Protein AF-A0A7C3ZHG2-F1 (afdb_monomer_lite)

pLDDT: mean 83.85, std 13.79, range [34.44, 98.62]

Structure (mmCIF, N/CA/C/O backbone):
data_AF-A0A7C3ZHG2-F1
#
_entry.id   AF-A0A7C3ZHG2-F1
#
loop_
_atom_site.group_PDB
_atom_site.id
_atom_site.type_symbol
_atom_site.label_atom_id
_atom_site.label_alt_id
_atom_site.label_comp_id
_atom_site.label_asym_id
_atom_site.label_entity_id
_atom_site.label_seq_id
_atom_site.pdbx_PDB_ins_code
_atom_site.Cartn_x
_atom_site.Cartn_y
_atom_site.Cartn_z
_atom_site.occupancy
_atom_site.B_iso_or_equiv
_atom_site.auth_seq_id
_atom_site.auth_comp_id
_atom_site.auth_asym_id
_atom_site.auth_atom_id
_atom_site.pdbx_PDB_model_num
ATOM 1 N N . MET A 1 1 ? 19.145 6.700 -25.052 1.00 63.84 1 MET A N 1
ATOM 2 C CA . MET A 1 1 ? 20.400 6.509 -25.816 1.00 63.84 1 MET A CA 1
ATOM 3 C C . MET A 1 1 ? 20.351 7.264 -27.153 1.00 63.84 1 MET A C 1
ATOM 5 O O . MET A 1 1 ? 20.231 6.635 -28.200 1.00 63.84 1 MET A O 1
ATOM 9 N N . PRO A 1 2 ? 20.416 8.610 -27.153 1.00 69.06 2 PRO A N 1
ATOM 10 C CA . PRO A 1 2 ? 20.237 9.427 -28.365 1.00 69.06 2 PRO A CA 1
ATOM 11 C C . PRO A 1 2 ? 21.244 9.140 -29.493 1.00 69.06 2 PRO A C 1
ATOM 13 O O . PRO A 1 2 ? 20.902 9.206 -30.669 1.00 69.06 2 PRO A O 1
ATOM 16 N N . TRP A 1 3 ? 22.478 8.764 -29.154 1.00 72.81 3 TRP A N 1
ATOM 17 C CA . TRP A 1 3 ? 23.546 8.508 -30.132 1.00 72.81 3 TRP A CA 1
ATOM 18 C C . TRP A 1 3 ? 23.362 7.210 -30.933 1.00 72.81 3 TRP A C 1
ATOM 20 O O . TRP A 1 3 ? 23.830 7.140 -32.065 1.00 72.81 3 TRP A O 1
ATOM 30 N N . VAL A 1 4 ? 22.668 6.200 -30.396 1.00 71.81 4 VAL A N 1
ATOM 31 C CA . VAL A 1 4 ? 22.342 4.968 -31.144 1.00 71.81 4 VAL A CA 1
ATOM 32 C C . VAL A 1 4 ? 21.328 5.286 -32.241 1.00 71.81 4 VAL A C 1
ATOM 34 O O . VAL A 1 4 ? 21.506 4.884 -33.386 1.00 71.81 4 VAL A O 1
ATOM 37 N N . ILE A 1 5 ? 20.309 6.083 -31.905 1.00 74.31 5 ILE A N 1
ATOM 38 C CA . ILE A 1 5 ? 19.313 6.582 -32.862 1.00 74.31 5 ILE A CA 1
ATOM 39 C C . ILE A 1 5 ? 20.004 7.436 -33.931 1.00 74.31 5 ILE A C 1
ATOM 41 O O . ILE A 1 5 ? 19.766 7.251 -35.120 1.00 74.31 5 ILE A O 1
ATOM 45 N N . PHE A 1 6 ? 20.932 8.307 -33.529 1.00 79.06 6 PHE A N 1
ATOM 46 C CA . PHE A 1 6 ? 21.737 9.095 -34.462 1.00 79.06 6 PHE A CA 1
ATOM 47 C C . PHE A 1 6 ? 22.574 8.225 -35.420 1.00 79.06 6 PHE A C 1
ATOM 49 O O . PHE A 1 6 ? 22.590 8.484 -36.623 1.00 79.06 6 PHE A O 1
ATOM 56 N N . TYR A 1 7 ? 23.241 7.176 -34.922 1.00 74.88 7 TYR A N 1
ATOM 57 C CA . TYR A 1 7 ? 24.009 6.244 -35.760 1.00 74.88 7 TYR A CA 1
ATOM 58 C C . TYR A 1 7 ? 23.116 5.447 -36.718 1.00 74.88 7 TYR A C 1
ATOM 60 O O . TYR A 1 7 ? 23.471 5.297 -37.888 1.00 74.88 7 TYR A O 1
ATOM 68 N N . LEU A 1 8 ? 21.947 4.994 -36.251 1.00 73.88 8 LEU A N 1
ATOM 69 C CA . LEU A 1 8 ? 20.946 4.315 -37.077 1.00 73.88 8 LEU A CA 1
ATOM 70 C C . LEU A 1 8 ? 20.448 5.217 -38.211 1.00 73.88 8 LEU A C 1
ATOM 72 O O . LEU A 1 8 ? 20.461 4.790 -39.360 1.00 73.88 8 LEU A O 1
ATOM 76 N N . ILE A 1 9 ? 20.098 6.475 -37.925 1.00 77.62 9 ILE A N 1
ATOM 77 C CA . ILE A 1 9 ? 19.651 7.439 -38.947 1.00 77.62 9 ILE A CA 1
ATOM 78 C C . ILE A 1 9 ? 20.777 7.728 -39.949 1.00 77.62 9 ILE A C 1
ATOM 80 O O . ILE A 1 9 ? 20.554 7.736 -41.160 1.00 77.62 9 ILE A O 1
ATOM 84 N N . ARG A 1 10 ? 22.012 7.917 -39.466 1.00 79.19 10 ARG A N 1
ATOM 85 C CA . ARG A 1 10 ? 23.160 8.263 -40.317 1.00 79.19 10 ARG A CA 1
ATOM 86 C C . ARG A 1 10 ? 23.618 7.110 -41.215 1.00 79.19 10 ARG A C 1
ATOM 88 O O . ARG A 1 10 ? 24.099 7.369 -42.315 1.00 79.19 10 ARG A O 1
ATOM 95 N N . ARG A 1 11 ? 23.485 5.854 -40.774 1.00 73.69 11 ARG A N 1
ATOM 96 C CA . ARG A 1 11 ? 23.915 4.657 -41.528 1.00 73.69 11 ARG A CA 1
ATOM 97 C C . ARG A 1 11 ? 22.763 3.788 -42.042 1.00 73.69 11 ARG A C 1
ATOM 99 O O . ARG A 1 11 ? 23.008 2.676 -42.502 1.00 73.69 11 ARG A O 1
ATOM 106 N N . GLN A 1 12 ? 21.533 4.305 -42.037 1.00 67.06 12 GLN A N 1
ATOM 107 C CA . GLN A 1 12 ? 20.309 3.552 -42.347 1.00 67.06 12 GLN A CA 1
ATOM 108 C C . GLN A 1 12 ? 20.395 2.715 -43.633 1.00 67.06 12 GLN A C 1
ATOM 110 O O . GLN A 1 12 ? 20.030 1.547 -43.629 1.00 67.06 12 GLN A O 1
ATOM 115 N N . LYS A 1 13 ? 20.945 3.266 -44.724 1.00 65.19 13 LYS A N 1
ATOM 116 C CA . LYS A 1 13 ? 20.991 2.570 -46.022 1.00 65.19 13 LYS A CA 1
ATOM 117 C C . LYS A 1 13 ? 22.002 1.419 -46.055 1.00 65.19 13 LYS A C 1
ATOM 119 O O . LYS A 1 13 ? 21.747 0.428 -46.725 1.00 65.19 13 LYS A O 1
ATOM 124 N N . ALA A 1 14 ? 23.122 1.541 -45.342 1.00 66.06 14 ALA A N 1
ATOM 125 C CA . ALA A 1 14 ? 24.139 0.490 -45.262 1.00 66.06 14 ALA A CA 1
ATOM 126 C C . ALA A 1 14 ? 23.688 -0.632 -44.314 1.00 66.06 14 ALA A C 1
ATOM 128 O O . ALA A 1 14 ? 23.715 -1.805 -44.668 1.00 66.06 14 ALA A O 1
ATOM 129 N N . VAL A 1 15 ? 23.156 -0.252 -43.150 1.00 66.19 15 VAL A N 1
ATOM 130 C CA . VAL A 1 15 ? 22.709 -1.187 -42.109 1.00 66.19 15 VAL A CA 1
ATOM 131 C C . VAL A 1 15 ? 21.508 -2.021 -42.565 1.00 66.19 15 VAL A C 1
ATOM 133 O O . VAL A 1 15 ? 21.487 -3.229 -42.348 1.00 66.19 15 VAL A O 1
ATOM 136 N N . VAL A 1 16 ? 20.524 -1.409 -43.233 1.00 66.19 16 VAL A N 1
ATOM 137 C CA . VAL A 1 16 ? 19.325 -2.121 -43.716 1.00 66.19 16 VAL A CA 1
ATOM 138 C C . VAL A 1 16 ? 19.648 -3.057 -44.885 1.00 66.19 16 VAL A C 1
ATOM 140 O O . VAL A 1 16 ? 19.016 -4.103 -45.014 1.00 66.19 16 VAL A O 1
ATOM 143 N N . ARG A 1 17 ? 20.631 -2.712 -45.728 1.00 64.12 17 ARG A N 1
ATOM 144 C CA . ARG A 1 17 ? 20.980 -3.500 -46.920 1.00 64.12 17 ARG A CA 1
ATOM 145 C C . ARG A 1 17 ? 21.858 -4.711 -46.598 1.00 64.12 17 ARG A C 1
ATOM 147 O O . ARG A 1 17 ? 21.655 -5.755 -47.202 1.00 64.12 17 ARG A O 1
ATOM 154 N N . GLU A 1 18 ? 22.797 -4.581 -45.662 1.00 69.81 18 GLU A N 1
ATOM 155 C CA . GLU A 1 18 ? 23.723 -5.665 -45.290 1.00 69.81 18 GLU A CA 1
ATOM 156 C C . GLU A 1 18 ? 23.177 -6.569 -44.176 1.00 69.81 18 GLU A C 1
ATOM 158 O O . GLU A 1 18 ? 23.490 -7.753 -44.145 1.00 69.81 18 GLU A O 1
ATOM 163 N N . ASN A 1 19 ? 22.324 -6.043 -43.288 1.00 73.69 19 ASN A N 1
ATOM 164 C CA . ASN A 1 19 ? 21.875 -6.739 -42.076 1.00 73.69 19 ASN A CA 1
ATOM 165 C C . ASN A 1 19 ? 20.344 -6.739 -41.922 1.00 73.69 19 ASN A C 1
ATOM 167 O O . ASN A 1 19 ? 19.822 -6.580 -40.816 1.00 73.69 19 ASN A O 1
ATOM 171 N N . SER A 1 20 ? 19.609 -6.923 -43.023 1.00 74.19 20 SER A N 1
ATOM 172 C CA . SER A 1 20 ? 18.137 -6.844 -43.064 1.00 74.19 20 SER A CA 1
ATOM 173 C C . SER A 1 20 ? 17.438 -7.736 -42.025 1.00 74.19 20 SER A C 1
ATOM 175 O O . SER A 1 20 ? 16.499 -7.287 -41.366 1.00 74.19 20 SER A O 1
ATOM 177 N N . GLY A 1 21 ? 17.931 -8.961 -41.804 1.00 80.38 21 GLY A N 1
ATOM 178 C CA . GLY A 1 21 ? 17.399 -9.881 -40.790 1.00 80.38 21 GLY A CA 1
ATOM 179 C C . GLY A 1 21 ? 17.606 -9.391 -39.352 1.00 80.38 21 GLY A C 1
ATOM 180 O O . GLY A 1 21 ? 16.665 -9.357 -38.563 1.00 80.38 21 GLY A O 1
ATOM 181 N N . ILE A 1 22 ? 18.814 -8.930 -39.018 1.00 79.62 22 ILE A N 1
ATOM 182 C CA . ILE A 1 22 ? 19.156 -8.419 -37.677 1.00 79.62 22 ILE A CA 1
ATOM 183 C C . ILE A 1 22 ? 18.421 -7.101 -37.400 1.00 79.62 22 ILE A C 1
ATOM 185 O O . ILE A 1 22 ? 17.940 -6.872 -36.291 1.00 79.62 22 ILE A O 1
ATOM 189 N N . PHE A 1 23 ? 18.282 -6.246 -38.413 1.00 79.75 23 PHE A N 1
ATOM 190 C CA . PHE A 1 23 ? 17.504 -5.015 -38.315 1.00 79.75 23 PHE A CA 1
ATOM 191 C C . PHE A 1 23 ? 16.014 -5.300 -38.076 1.00 79.75 23 PHE A C 1
ATOM 193 O O . PHE A 1 23 ? 15.388 -4.650 -37.240 1.00 79.75 23 PHE A O 1
ATOM 200 N N . SER A 1 24 ? 15.456 -6.314 -38.743 1.00 83.25 24 SER A N 1
ATOM 201 C CA . SER A 1 24 ? 14.082 -6.762 -38.500 1.00 83.25 24 SER A CA 1
ATOM 202 C C . SER A 1 24 ? 13.892 -7.247 -37.056 1.00 83.25 24 SER A C 1
ATOM 204 O O . SER A 1 24 ? 12.962 -6.806 -36.379 1.00 83.25 24 SER A O 1
ATOM 206 N N . ILE A 1 25 ? 14.826 -8.054 -36.537 1.00 84.12 25 ILE A N 1
ATOM 207 C CA . ILE A 1 25 ? 14.836 -8.498 -35.131 1.00 84.12 25 ILE A CA 1
ATOM 208 C C . ILE A 1 25 ? 14.895 -7.296 -34.177 1.00 84.12 25 ILE A C 1
ATOM 210 O O . ILE A 1 25 ? 14.119 -7.231 -33.225 1.00 84.12 25 ILE A O 1
ATOM 214 N N . PHE A 1 26 ? 15.745 -6.304 -34.450 1.00 82.94 26 PHE A N 1
ATOM 215 C CA . PHE A 1 26 ? 15.814 -5.073 -33.658 1.00 82.94 26 PHE A CA 1
ATOM 216 C C . PHE A 1 26 ? 14.476 -4.315 -33.630 1.00 82.94 26 PHE A C 1
ATOM 218 O O . PHE A 1 26 ? 14.035 -3.861 -32.569 1.00 82.94 26 PHE A O 1
ATOM 225 N N . CYS A 1 27 ? 13.789 -4.210 -34.770 1.00 83.75 27 CYS A N 1
ATOM 226 C CA . CYS A 1 27 ? 12.465 -3.595 -34.836 1.00 83.75 27 CYS A CA 1
ATOM 227 C C . CYS A 1 27 ? 11.431 -4.360 -33.996 1.00 83.75 27 CYS A C 1
ATOM 229 O O . CYS A 1 27 ? 10.710 -3.734 -33.214 1.00 83.75 27 CYS A O 1
ATOM 231 N N . TYR A 1 28 ? 11.388 -5.691 -34.103 1.00 87.94 28 TYR A N 1
ATOM 232 C CA . TYR A 1 28 ? 10.443 -6.522 -33.350 1.00 87.94 28 TYR A CA 1
ATOM 233 C C . TYR A 1 28 ? 10.716 -6.535 -31.845 1.00 87.94 28 TYR A C 1
ATOM 235 O O . TYR A 1 28 ? 9.778 -6.472 -31.054 1.00 87.94 28 TYR A O 1
ATOM 243 N N . MET A 1 29 ? 11.983 -6.596 -31.434 1.00 84.00 29 MET A N 1
ATOM 244 C CA . MET A 1 29 ? 12.351 -6.742 -30.022 1.00 84.00 29 MET A CA 1
ATOM 245 C C . MET A 1 29 ? 12.452 -5.416 -29.270 1.00 84.00 29 MET A C 1
ATOM 247 O O . MET A 1 29 ? 12.403 -5.414 -28.040 1.00 84.00 29 MET A O 1
ATOM 251 N N . TRP A 1 30 ? 12.617 -4.293 -29.975 1.00 84.19 30 TRP A N 1
ATOM 252 C CA . TRP A 1 30 ? 12.846 -3.001 -29.332 1.00 84.19 30 TRP A CA 1
ATOM 253 C C . TRP A 1 30 ? 11.884 -1.911 -29.799 1.00 84.19 30 TRP A C 1
ATOM 255 O O . TRP A 1 30 ? 11.181 -1.333 -28.974 1.00 84.19 30 TRP A O 1
ATOM 265 N N . VAL A 1 31 ? 11.785 -1.648 -31.104 1.00 85.31 31 VAL A N 1
ATOM 266 C CA . VAL A 1 31 ? 10.952 -0.538 -31.607 1.00 85.31 31 VAL A CA 1
ATOM 267 C C . VAL A 1 31 ? 9.473 -0.772 -31.304 1.00 85.31 31 VAL A C 1
ATOM 269 O O . VAL A 1 31 ? 8.829 0.095 -30.715 1.00 85.31 31 VAL A O 1
ATOM 272 N N . ILE A 1 32 ? 8.940 -1.944 -31.653 1.00 89.69 32 ILE A N 1
ATOM 273 C CA . ILE A 1 32 ? 7.517 -2.252 -31.458 1.00 89.69 32 ILE A CA 1
ATOM 274 C C . ILE A 1 32 ? 7.131 -2.219 -29.967 1.00 89.69 32 ILE A C 1
ATOM 276 O O . ILE A 1 32 ? 6.197 -1.485 -29.633 1.00 89.69 32 ILE A O 1
ATOM 280 N N . PRO A 1 33 ? 7.842 -2.902 -29.043 1.00 88.44 33 PRO A N 1
ATOM 281 C CA . PRO A 1 33 ? 7.533 -2.823 -27.619 1.00 88.44 33 PRO A CA 1
ATOM 282 C C . PRO A 1 33 ? 7.571 -1.398 -27.068 1.00 88.44 33 PRO A C 1
ATOM 284 O O . PRO A 1 33 ? 6.665 -1.009 -26.338 1.00 88.44 33 PRO A O 1
ATOM 287 N N . PHE A 1 34 ? 8.567 -0.586 -27.437 1.00 87.00 34 PHE A N 1
ATOM 288 C CA . PHE A 1 34 ? 8.654 0.791 -26.944 1.00 87.00 34 PHE A CA 1
ATOM 289 C C . PHE A 1 34 ? 7.556 1.698 -27.505 1.00 87.00 34 PHE A C 1
ATOM 291 O O . PHE A 1 34 ? 7.046 2.534 -26.762 1.00 87.00 34 PHE A O 1
ATOM 298 N N . VAL A 1 35 ? 7.149 1.526 -28.767 1.00 89.25 35 VAL A N 1
ATOM 299 C CA . VAL A 1 35 ? 6.004 2.254 -29.342 1.00 89.25 35 VAL A CA 1
ATOM 300 C C . VAL A 1 35 ? 4.709 1.868 -28.629 1.00 89.25 35 VAL A C 1
ATOM 302 O O . VAL A 1 35 ? 3.939 2.747 -28.245 1.00 89.25 35 VAL A O 1
ATOM 305 N N . LEU A 1 36 ? 4.493 0.573 -28.379 1.00 89.19 36 LEU A N 1
ATOM 306 C CA . LEU A 1 36 ? 3.329 0.092 -27.631 1.00 89.19 36 LEU A CA 1
ATOM 307 C C . LEU A 1 36 ? 3.320 0.614 -26.189 1.00 89.19 36 LEU A C 1
ATOM 309 O O . LEU A 1 36 ? 2.290 1.097 -25.723 1.00 89.19 36 LEU A O 1
ATOM 313 N N . LEU A 1 37 ? 4.459 0.577 -25.490 1.00 88.44 37 LEU A N 1
ATOM 314 C CA . LEU A 1 37 ? 4.586 1.117 -24.132 1.00 88.44 37 LEU A CA 1
ATOM 315 C C . LEU A 1 37 ? 4.364 2.635 -24.103 1.00 88.44 37 LEU A C 1
ATOM 317 O O . LEU A 1 37 ? 3.681 3.130 -23.206 1.00 88.44 37 LEU A O 1
ATOM 321 N N . ALA A 1 38 ? 4.892 3.372 -25.084 1.00 87.62 38 ALA A N 1
ATOM 322 C CA . ALA A 1 38 ? 4.674 4.811 -25.217 1.00 87.62 38 ALA A CA 1
ATOM 323 C C . ALA A 1 38 ? 3.195 5.133 -25.462 1.00 87.62 38 ALA A C 1
ATOM 325 O O . ALA A 1 38 ? 2.649 6.025 -24.816 1.00 87.62 38 ALA A O 1
ATOM 326 N N . PHE A 1 39 ? 2.523 4.365 -26.322 1.00 90.38 39 PHE A N 1
ATOM 327 C CA . PHE A 1 39 ? 1.086 4.493 -26.545 1.00 90.38 39 PHE A CA 1
ATOM 328 C C . PHE A 1 39 ? 0.284 4.176 -25.273 1.00 90.38 39 PHE A C 1
ATOM 330 O O . PHE A 1 39 ? -0.576 4.954 -24.865 1.00 90.38 39 PHE A O 1
ATOM 337 N N . MET A 1 40 ? 0.607 3.082 -24.578 1.00 87.81 40 MET A N 1
ATOM 338 C CA . MET A 1 40 ? -0.044 2.726 -23.314 1.00 87.81 40 MET A CA 1
ATOM 339 C C . MET A 1 40 ? 0.164 3.771 -22.212 1.00 87.81 40 MET A C 1
ATOM 341 O O . MET A 1 40 ? -0.720 3.927 -21.368 1.00 87.81 40 MET A O 1
ATOM 345 N N . SER A 1 41 ? 1.282 4.504 -22.232 1.00 86.81 41 SER A N 1
ATOM 346 C CA . SER A 1 41 ? 1.590 5.575 -21.274 1.00 86.81 41 SER A CA 1
ATOM 347 C C . SER A 1 41 ? 0.532 6.690 -21.252 1.00 86.81 41 SER A C 1
ATOM 349 O O . SER A 1 41 ? 0.324 7.320 -20.217 1.00 86.81 41 SER A O 1
ATOM 351 N N . PHE A 1 42 ? -0.193 6.906 -22.358 1.00 87.31 42 PHE A N 1
ATOM 352 C CA . PHE A 1 42 ? -1.299 7.872 -22.406 1.00 87.31 42 PHE A CA 1
ATOM 353 C C . PHE A 1 42 ? -2.540 7.411 -21.631 1.00 87.31 42 PHE A C 1
ATOM 355 O O . PHE A 1 42 ? -3.287 8.236 -21.112 1.00 87.31 42 PHE A O 1
ATOM 362 N N . PHE A 1 43 ? -2.760 6.100 -21.525 1.00 86.12 43 PHE A N 1
ATOM 363 C CA . PHE A 1 43 ? -3.970 5.533 -20.920 1.00 86.12 43 PHE A CA 1
ATOM 364 C C . PHE A 1 43 ? -3.738 5.023 -19.500 1.00 86.12 43 PHE A C 1
ATOM 366 O O . PHE A 1 43 ? -4.658 4.980 -18.679 1.00 86.12 43 PHE A O 1
ATOM 373 N N . ARG A 1 44 ? -2.517 4.578 -19.200 1.00 78.12 44 ARG A N 1
ATOM 374 C CA . ARG A 1 44 ? -2.149 3.958 -17.928 1.00 78.12 44 ARG A CA 1
ATOM 375 C C . ARG A 1 44 ? -0.782 4.461 -17.498 1.00 78.12 44 ARG A C 1
ATOM 377 O O . ARG A 1 44 ? 0.096 4.700 -18.315 1.00 78.12 44 ARG A O 1
ATOM 384 N N . ARG A 1 45 ? -0.565 4.532 -16.183 1.00 77.88 45 ARG A N 1
ATOM 385 C CA . ARG A 1 45 ? 0.779 4.730 -15.630 1.00 77.88 45 ARG A CA 1
ATOM 386 C C . ARG A 1 45 ? 1.601 3.468 -15.881 1.00 77.88 45 ARG A C 1
ATOM 388 O O . ARG A 1 45 ? 1.573 2.534 -15.082 1.00 77.88 45 ARG A O 1
ATOM 395 N N . VAL A 1 46 ? 2.293 3.434 -17.012 1.00 76.19 46 VAL A N 1
ATOM 396 C CA . VAL A 1 46 ? 3.249 2.380 -17.341 1.00 76.19 46 VAL A CA 1
ATOM 397 C C . VAL A 1 46 ? 4.534 2.675 -16.579 1.00 76.19 46 VAL A C 1
ATOM 399 O O . VAL A 1 46 ? 5.162 3.716 -16.756 1.00 76.19 46 VAL A O 1
ATOM 402 N N . GLY A 1 47 ? 4.906 1.776 -15.671 1.00 72.50 47 GLY A N 1
ATOM 403 C CA . GLY A 1 47 ? 6.143 1.918 -14.914 1.00 72.50 47 GLY A CA 1
ATOM 404 C C . GLY A 1 47 ? 7.369 1.838 -15.824 1.00 72.50 47 GLY A C 1
ATOM 405 O O . GLY A 1 47 ? 7.434 0.999 -16.720 1.00 72.50 47 GLY A O 1
ATOM 406 N N . LEU A 1 48 ? 8.385 2.657 -15.543 1.00 74.00 48 LEU A N 1
ATOM 407 C CA . LEU A 1 48 ? 9.654 2.634 -16.280 1.00 74.00 48 LEU A CA 1
ATOM 408 C C . LEU A 1 48 ? 10.327 1.248 -16.243 1.00 74.00 48 LEU A C 1
ATOM 410 O O . LEU A 1 48 ? 11.038 0.881 -17.173 1.00 74.00 48 LEU A O 1
ATOM 414 N N . HIS A 1 49 ? 10.061 0.444 -15.211 1.00 79.12 49 HIS A N 1
ATOM 415 C CA . HIS A 1 49 ? 10.599 -0.911 -15.094 1.00 79.12 49 HIS A CA 1
ATOM 416 C C . HIS A 1 49 ? 10.183 -1.843 -16.242 1.00 79.12 49 HIS A C 1
ATOM 418 O O . HIS A 1 49 ? 10.960 -2.721 -16.601 1.00 79.12 49 HIS A O 1
ATOM 424 N N . TRP A 1 50 ? 9.031 -1.616 -16.887 1.00 82.38 50 TRP A N 1
ATOM 425 C CA . TRP A 1 50 ? 8.648 -2.373 -18.085 1.00 82.38 50 TRP A CA 1
ATOM 426 C C . TRP A 1 50 ? 9.611 -2.126 -19.246 1.00 82.38 50 TRP A C 1
ATOM 428 O O . TRP A 1 50 ? 9.942 -3.054 -19.971 1.00 82.38 50 TRP A O 1
ATOM 438 N N . SER A 1 51 ? 10.127 -0.901 -19.383 1.00 82.25 51 SER A N 1
ATOM 439 C CA . SER A 1 51 ? 11.125 -0.574 -20.409 1.00 82.25 51 SER A CA 1
ATOM 440 C C . SER A 1 51 ? 12.496 -1.198 -20.122 1.00 82.25 51 SER A C 1
ATOM 442 O O . SER A 1 51 ? 13.210 -1.564 -21.055 1.00 82.25 51 SER A O 1
ATOM 444 N N . LEU A 1 52 ? 12.841 -1.393 -18.840 1.00 82.94 52 LEU A N 1
ATOM 445 C CA . LEU A 1 52 ? 14.106 -2.014 -18.432 1.00 82.94 52 LEU A CA 1
ATOM 446 C C . LEU A 1 52 ? 14.208 -3.475 -18.882 1.00 82.94 52 LEU A C 1
ATOM 448 O O . LEU A 1 52 ? 15.302 -3.918 -19.227 1.00 82.94 52 LEU A O 1
ATOM 452 N N . ALA A 1 53 ? 13.087 -4.199 -18.954 1.00 84.50 53 ALA A N 1
ATOM 453 C CA . ALA A 1 53 ? 13.057 -5.577 -19.450 1.00 84.50 53 ALA A CA 1
ATOM 454 C C . ALA A 1 53 ? 13.542 -5.701 -20.908 1.00 84.50 53 ALA A C 1
ATOM 456 O O . ALA A 1 53 ? 14.049 -6.746 -21.306 1.00 84.50 53 ALA A O 1
ATOM 457 N N . PHE A 1 54 ? 13.442 -4.623 -21.692 1.00 85.25 54 PHE A N 1
ATOM 458 C CA . PHE A 1 54 ? 13.853 -4.594 -23.096 1.00 85.25 54 PHE A CA 1
ATOM 459 C C . PHE A 1 54 ? 15.281 -4.064 -23.311 1.00 85.25 54 PHE A C 1
ATOM 461 O O . PHE A 1 54 ? 15.796 -4.104 -24.432 1.00 85.25 54 PHE A O 1
ATOM 468 N N . CYS A 1 55 ? 15.952 -3.587 -22.256 1.00 81.69 55 CYS A N 1
ATOM 469 C CA . CYS A 1 55 ? 17.327 -3.091 -22.337 1.00 81.69 55 CYS A CA 1
ATOM 470 C C . CYS A 1 55 ? 18.345 -4.149 -22.803 1.00 81.69 55 CYS A C 1
ATOM 472 O O . CYS A 1 55 ? 19.186 -3.800 -23.630 1.00 81.69 55 CYS A O 1
ATOM 474 N N . PRO A 1 56 ? 18.313 -5.421 -22.355 1.00 83.44 56 PRO A N 1
ATOM 475 C CA . PRO A 1 56 ? 19.287 -6.416 -22.810 1.00 83.44 56 PRO A CA 1
ATOM 476 C C . PRO A 1 56 ? 19.253 -6.635 -24.330 1.00 83.44 56 PRO A C 1
ATOM 478 O O . PRO A 1 56 ? 20.298 -6.636 -24.980 1.00 83.44 56 PRO A O 1
ATOM 481 N N . PHE A 1 57 ? 18.056 -6.731 -24.917 1.00 83.19 57 PHE A N 1
ATOM 482 C CA . PHE A 1 57 ? 17.879 -6.952 -26.358 1.00 83.19 57 PHE A CA 1
ATOM 483 C C . PHE A 1 57 ? 18.410 -5.792 -27.198 1.00 83.19 57 PHE A C 1
ATOM 485 O O . PHE A 1 57 ? 18.975 -6.006 -28.270 1.00 83.19 57 PHE A O 1
ATOM 492 N N . PHE A 1 58 ? 18.296 -4.568 -26.681 1.00 83.06 58 PHE A N 1
ATOM 493 C CA . PHE A 1 58 ? 18.883 -3.391 -27.307 1.00 83.06 58 PHE A CA 1
ATOM 494 C C . PHE A 1 58 ? 20.398 -3.524 -27.475 1.00 83.06 58 PHE A C 1
ATOM 496 O O . PHE A 1 58 ? 20.920 -3.280 -28.563 1.00 83.06 58 PHE A O 1
ATOM 503 N N . PHE A 1 59 ? 21.106 -3.936 -26.419 1.00 81.06 59 PHE A N 1
ATOM 504 C CA . PHE A 1 59 ? 22.562 -4.075 -26.461 1.00 81.06 59 PHE A CA 1
ATOM 505 C C . PHE A 1 59 ? 23.005 -5.217 -27.376 1.00 81.06 59 PHE A C 1
ATOM 507 O O . PHE A 1 59 ? 23.924 -5.014 -28.166 1.00 81.06 59 PHE A O 1
ATOM 514 N N . VAL A 1 60 ? 22.317 -6.364 -27.341 1.00 83.31 60 VAL A N 1
ATOM 515 C CA . VAL A 1 60 ? 22.591 -7.495 -28.248 1.00 83.31 60 VAL A CA 1
ATOM 516 C C . VAL A 1 60 ? 22.464 -7.063 -29.711 1.00 83.31 60 VAL A C 1
ATOM 518 O O . VAL A 1 60 ? 23.368 -7.300 -30.512 1.00 83.31 60 VAL A O 1
ATOM 521 N N . CYS A 1 61 ? 21.394 -6.345 -30.055 1.00 80.19 61 CYS A N 1
ATOM 522 C CA . CYS A 1 61 ? 21.210 -5.835 -31.411 1.00 80.19 61 CYS A CA 1
ATOM 523 C C . CYS A 1 61 ? 22.254 -4.772 -31.785 1.00 80.19 61 CYS A C 1
ATOM 525 O O . CYS A 1 61 ? 22.711 -4.735 -32.923 1.00 80.19 61 CYS A O 1
ATOM 527 N N . CYS A 1 62 ? 22.672 -3.919 -30.844 1.00 78.88 62 CYS A N 1
ATOM 528 C CA . CYS A 1 62 ? 23.710 -2.917 -31.100 1.00 78.88 62 CYS A CA 1
ATOM 529 C C . CYS A 1 62 ? 25.078 -3.546 -31.402 1.00 78.88 62 CYS A C 1
ATOM 531 O O . CYS A 1 62 ? 25.794 -3.019 -32.251 1.00 78.88 62 CYS A O 1
ATOM 533 N N . ILE A 1 63 ? 25.431 -4.658 -30.747 1.00 84.00 63 ILE A N 1
ATOM 534 C CA . ILE A 1 63 ? 26.660 -5.416 -31.047 1.00 84.00 63 ILE A CA 1
ATOM 535 C C . ILE A 1 63 ? 26.608 -5.944 -32.481 1.00 84.00 63 ILE A C 1
ATOM 537 O O . ILE A 1 63 ? 27.561 -5.769 -33.236 1.00 84.00 63 ILE A O 1
ATOM 541 N N . ALA A 1 64 ? 25.482 -6.551 -32.858 1.00 82.06 64 ALA A N 1
ATOM 542 C CA . ALA A 1 64 ? 25.307 -7.166 -34.169 1.00 82.06 64 ALA A CA 1
ATOM 543 C C . ALA A 1 64 ? 25.261 -6.135 -35.315 1.00 82.06 64 ALA A C 1
ATOM 545 O O . ALA A 1 64 ? 25.796 -6.384 -36.390 1.00 82.06 64 ALA A O 1
ATOM 546 N N . LEU A 1 65 ? 24.656 -4.963 -35.088 1.00 78.81 65 LEU A N 1
ATOM 547 C CA . LEU A 1 65 ? 24.523 -3.910 -36.103 1.00 78.81 65 LEU A CA 1
ATOM 548 C C . LEU A 1 65 ? 25.766 -3.012 -36.219 1.00 78.81 65 LEU A C 1
ATOM 550 O O . LEU A 1 65 ? 26.013 -2.451 -37.286 1.00 78.81 65 LEU A O 1
ATOM 554 N N . PHE A 1 66 ? 26.538 -2.846 -35.138 1.00 80.94 66 PHE A N 1
ATOM 555 C CA . PHE A 1 66 ? 27.661 -1.901 -35.074 1.00 80.94 66 PHE A CA 1
ATOM 556 C C . PHE A 1 66 ? 28.910 -2.484 -34.387 1.00 80.94 66 PHE A C 1
ATOM 558 O O . PHE A 1 66 ? 29.419 -1.873 -33.443 1.00 80.94 66 PHE A O 1
ATOM 565 N N . PRO A 1 67 ? 29.467 -3.617 -34.852 1.00 78.62 67 PRO A N 1
ATOM 566 C CA . PRO A 1 67 ? 30.566 -4.293 -34.157 1.00 78.62 67 PRO A CA 1
ATOM 567 C C . PRO A 1 67 ? 31.818 -3.411 -34.015 1.00 78.62 67 PRO A C 1
ATOM 569 O O . PRO A 1 67 ? 32.411 -3.345 -32.941 1.00 78.62 67 PRO A O 1
ATOM 572 N N . ALA A 1 68 ? 32.178 -2.655 -35.058 1.00 81.12 68 ALA A N 1
ATOM 573 C CA . ALA A 1 68 ? 33.361 -1.787 -35.056 1.00 81.12 68 ALA A CA 1
ATOM 574 C C . ALA A 1 68 ? 33.220 -0.537 -34.164 1.00 81.12 68 ALA A C 1
ATOM 576 O O . ALA A 1 68 ? 34.210 -0.010 -33.660 1.00 81.12 68 ALA A O 1
ATOM 577 N N . ASP A 1 69 ? 31.993 -0.053 -33.957 1.00 81.06 69 ASP A N 1
ATOM 578 C CA . ASP A 1 69 ? 31.720 1.173 -33.200 1.00 81.06 69 ASP A CA 1
ATOM 579 C C . ASP A 1 69 ? 31.185 0.881 -31.782 1.00 81.06 69 ASP A C 1
ATOM 581 O O . ASP A 1 69 ? 31.008 1.807 -30.983 1.00 81.06 69 ASP A O 1
ATOM 585 N N . PHE A 1 70 ? 30.950 -0.390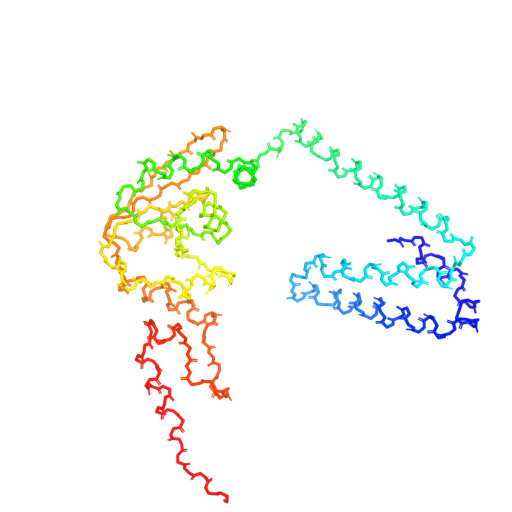 -31.432 1.00 80.44 70 PHE A N 1
ATOM 586 C CA . PHE A 1 70 ? 30.275 -0.803 -30.197 1.00 80.44 70 PHE A CA 1
ATOM 587 C C . PHE A 1 70 ? 30.949 -0.271 -28.923 1.00 80.44 70 PHE A C 1
ATOM 589 O O . PHE A 1 70 ? 30.282 0.277 -28.044 1.00 80.44 70 PHE A O 1
ATOM 596 N N . VAL A 1 71 ? 32.283 -0.333 -28.846 1.00 83.25 71 VAL A N 1
ATOM 597 C CA . VAL A 1 71 ? 33.049 0.207 -27.705 1.00 83.25 71 VAL A CA 1
ATOM 598 C C . VAL A 1 71 ? 32.823 1.716 -27.552 1.00 83.25 71 VAL A C 1
ATOM 600 O O . VAL A 1 71 ? 32.667 2.229 -26.441 1.00 83.25 71 VAL A O 1
ATOM 603 N N . ARG A 1 72 ? 32.734 2.444 -28.672 1.00 84.31 72 ARG A N 1
ATOM 604 C CA . ARG A 1 72 ? 32.460 3.886 -28.679 1.00 84.31 72 ARG A CA 1
ATOM 605 C C . ARG A 1 72 ? 31.031 4.177 -28.201 1.00 84.31 72 ARG A C 1
ATOM 607 O O . ARG A 1 72 ? 30.834 5.098 -27.408 1.00 84.31 72 ARG A O 1
ATOM 614 N N . LEU A 1 73 ? 30.059 3.369 -28.631 1.00 82.06 73 LEU A N 1
ATOM 615 C CA . LEU A 1 73 ? 28.655 3.420 -28.201 1.00 82.06 73 LEU A CA 1
ATOM 616 C C . LEU A 1 73 ? 28.494 3.160 -26.693 1.00 82.06 73 LEU A C 1
ATOM 618 O O . LEU A 1 73 ? 27.764 3.904 -26.027 1.00 82.06 73 LEU A O 1
ATOM 622 N N . ILE A 1 74 ? 29.202 2.173 -26.132 1.00 83.38 74 ILE A N 1
ATOM 623 C CA . ILE A 1 74 ? 29.243 1.943 -24.678 1.00 83.38 74 ILE A CA 1
ATOM 624 C C . ILE A 1 74 ? 29.829 3.159 -23.971 1.00 83.38 74 ILE A C 1
ATOM 626 O O . ILE A 1 74 ? 29.229 3.645 -23.015 1.00 83.38 74 ILE A O 1
ATOM 630 N N . ARG A 1 75 ? 30.962 3.691 -24.444 1.00 86.44 75 ARG A N 1
ATOM 631 C CA . ARG A 1 75 ? 31.621 4.834 -23.797 1.00 86.44 75 ARG A CA 1
ATOM 632 C C . ARG A 1 75 ? 30.706 6.055 -23.722 1.00 86.44 75 ARG A C 1
ATOM 634 O O . ARG A 1 75 ? 30.610 6.675 -22.668 1.00 86.44 75 ARG A O 1
ATOM 641 N N . TYR A 1 76 ? 29.993 6.377 -24.802 1.00 86.19 76 TYR A N 1
ATOM 642 C CA . TYR A 1 76 ? 29.005 7.462 -24.781 1.00 86.19 76 TYR A CA 1
ATOM 643 C C . TYR A 1 76 ? 27.858 7.186 -23.807 1.00 86.19 76 TYR A C 1
ATOM 645 O O . TYR A 1 76 ? 27.439 8.088 -23.083 1.00 86.19 76 TYR A O 1
ATOM 653 N N . SER A 1 77 ? 27.409 5.932 -23.726 1.00 85.00 77 SER A N 1
ATOM 654 C CA . SER A 1 77 ? 26.384 5.510 -22.766 1.00 85.00 77 SER A CA 1
ATOM 655 C C . SER A 1 77 ? 26.844 5.637 -21.320 1.00 85.00 77 SER A C 1
ATOM 657 O O . SER A 1 77 ? 26.083 6.124 -20.484 1.00 85.00 77 SER A O 1
ATOM 659 N N . ALA A 1 78 ? 28.088 5.265 -21.030 1.00 87.56 78 ALA A N 1
ATOM 660 C CA . ALA A 1 78 ? 28.682 5.392 -19.709 1.00 87.56 78 ALA A CA 1
ATOM 661 C C . ALA A 1 78 ? 28.823 6.864 -19.303 1.00 87.56 78 ALA A C 1
ATOM 663 O O . ALA A 1 78 ? 28.356 7.240 -18.233 1.00 87.56 78 ALA A O 1
ATOM 664 N N . VAL A 1 79 ? 29.372 7.714 -20.179 1.00 89.69 79 VAL A N 1
ATOM 665 C CA . VAL A 1 79 ? 29.515 9.158 -19.914 1.00 89.69 79 VAL A CA 1
ATOM 666 C C . VAL A 1 79 ? 28.156 9.802 -19.654 1.00 89.69 79 VAL A C 1
ATOM 668 O O . VAL A 1 79 ? 27.987 10.500 -18.659 1.00 89.69 79 VAL A O 1
ATOM 671 N N . PHE A 1 80 ? 27.162 9.529 -20.499 1.00 86.25 80 PHE A N 1
ATOM 672 C CA . PHE A 1 80 ? 25.813 10.055 -20.303 1.00 86.25 80 PHE A CA 1
ATOM 673 C C . PHE A 1 80 ? 25.181 9.567 -18.994 1.00 86.25 80 PHE A C 1
ATOM 675 O O . PHE A 1 80 ? 24.553 10.350 -18.286 1.00 86.25 80 PHE A O 1
ATOM 682 N N . SER A 1 81 ? 25.377 8.293 -18.644 1.00 86.88 81 SER A N 1
ATOM 683 C CA . SER A 1 81 ? 24.873 7.735 -17.384 1.00 86.88 81 SER A CA 1
ATOM 684 C C . SER A 1 81 ? 25.541 8.390 -16.175 1.00 86.88 81 SER A C 1
ATOM 686 O O . SER A 1 81 ? 24.846 8.749 -15.232 1.00 86.88 81 SER A O 1
ATOM 688 N N . ILE A 1 82 ? 26.857 8.621 -16.219 1.00 92.44 82 ILE A N 1
ATOM 689 C CA . ILE A 1 82 ? 27.591 9.348 -15.173 1.00 92.44 82 ILE A CA 1
ATOM 690 C C . ILE A 1 82 ? 27.043 10.769 -15.027 1.00 92.44 82 ILE A C 1
ATOM 692 O O . ILE A 1 82 ? 26.757 11.197 -13.913 1.00 92.44 82 ILE A O 1
ATOM 696 N N . VAL A 1 83 ? 26.830 11.484 -16.135 1.00 91.56 83 VAL A N 1
ATOM 697 C CA . VAL A 1 83 ? 26.244 12.834 -16.111 1.00 91.56 83 VAL A CA 1
ATOM 698 C C . VAL A 1 83 ? 24.848 12.817 -15.488 1.00 91.56 83 VAL A C 1
ATOM 700 O O . VAL A 1 83 ? 24.560 13.653 -14.636 1.00 91.56 83 VAL A O 1
ATOM 703 N N . LEU A 1 84 ? 23.997 11.852 -15.849 1.00 87.25 84 LEU A N 1
ATOM 704 C CA . LEU A 1 84 ? 22.672 11.708 -15.243 1.00 87.25 84 LEU A CA 1
ATOM 705 C C . LEU A 1 84 ? 22.744 11.390 -13.749 1.00 87.25 84 LEU A C 1
ATOM 707 O O . LEU A 1 84 ? 21.958 11.943 -12.987 1.00 87.25 84 LEU A O 1
ATOM 711 N N . VAL A 1 85 ? 23.676 10.539 -13.317 1.00 90.00 85 VAL A N 1
ATOM 712 C CA . VAL A 1 85 ? 23.883 10.222 -11.897 1.00 90.00 85 VAL A CA 1
ATOM 713 C C . VAL A 1 85 ? 24.367 11.450 -11.132 1.00 90.00 85 VAL A C 1
ATOM 715 O O . VAL A 1 85 ? 23.847 11.727 -10.057 1.00 90.00 85 VAL A O 1
ATOM 718 N N . ILE A 1 86 ? 25.299 12.227 -11.686 1.00 91.62 86 ILE A N 1
ATOM 719 C CA . ILE A 1 86 ? 25.760 13.484 -11.080 1.00 91.62 86 ILE A CA 1
ATOM 720 C C . ILE A 1 86 ? 24.608 14.491 -11.010 1.00 91.62 86 ILE A C 1
ATOM 722 O O . ILE A 1 86 ? 24.400 15.123 -9.976 1.00 91.62 86 ILE A O 1
ATOM 726 N N . PHE A 1 87 ? 23.814 14.627 -12.071 1.00 88.06 87 PHE A N 1
ATOM 727 C CA . PHE A 1 87 ? 22.670 15.536 -12.100 1.00 88.06 87 PHE A CA 1
ATOM 728 C C . PHE A 1 87 ? 21.589 15.124 -11.087 1.00 88.06 87 PHE A C 1
ATOM 730 O O . PHE A 1 87 ? 21.163 15.927 -10.259 1.00 88.06 87 PHE A O 1
ATOM 737 N N . ALA A 1 88 ? 21.199 13.849 -11.079 1.00 83.94 88 ALA A N 1
ATOM 738 C CA . ALA A 1 88 ? 20.216 13.315 -10.142 1.00 83.94 88 ALA A CA 1
ATOM 739 C C . ALA A 1 88 ? 20.724 13.328 -8.689 1.00 83.94 88 ALA A C 1
ATOM 741 O O . ALA A 1 88 ? 19.960 13.630 -7.777 1.00 83.94 88 ALA A O 1
ATOM 742 N N . GLY A 1 89 ? 22.007 13.033 -8.470 1.00 81.88 89 GLY A N 1
ATOM 743 C CA . GLY A 1 89 ? 22.653 13.027 -7.156 1.00 81.88 89 GLY A CA 1
ATOM 744 C C . GLY A 1 89 ? 22.957 14.422 -6.608 1.00 81.88 89 GLY A C 1
ATOM 745 O O . GLY A 1 89 ? 22.994 14.607 -5.394 1.00 81.88 89 GLY A O 1
ATOM 746 N N . SER A 1 90 ? 23.113 15.426 -7.474 1.00 82.00 90 SER A N 1
ATOM 747 C CA . SER A 1 90 ? 23.283 16.826 -7.060 1.00 82.00 90 SER A CA 1
ATOM 748 C C . SER A 1 90 ? 21.958 17.534 -6.777 1.00 82.00 90 SER A C 1
ATOM 750 O O . SER A 1 90 ? 21.934 18.459 -5.963 1.00 82.00 90 SER A O 1
ATOM 752 N N . ALA A 1 91 ? 20.840 17.083 -7.355 1.00 76.06 91 ALA A N 1
ATOM 753 C CA . ALA A 1 91 ? 19.516 17.640 -7.071 1.00 76.06 91 ALA A CA 1
ATOM 754 C C . ALA A 1 91 ? 19.182 17.696 -5.556 1.00 76.06 91 ALA A C 1
ATOM 756 O O . ALA A 1 91 ? 18.730 18.748 -5.099 1.00 76.06 91 ALA A O 1
ATOM 757 N N . PRO A 1 92 ? 19.474 16.662 -4.735 1.00 67.12 92 PRO A N 1
ATOM 758 C CA . PRO A 1 92 ? 19.385 16.740 -3.275 1.00 67.12 92 PRO A CA 1
ATOM 759 C C . PRO A 1 92 ? 20.227 17.833 -2.624 1.00 67.12 92 PRO A C 1
ATOM 761 O O . PRO A 1 92 ? 19.757 18.517 -1.716 1.00 67.12 92 PRO A O 1
ATOM 764 N N . PHE A 1 93 ? 21.463 18.020 -3.086 1.00 70.06 93 PHE A N 1
ATOM 765 C CA . PHE A 1 93 ? 22.375 19.024 -2.543 1.00 70.06 93 PHE A CA 1
ATOM 766 C C . PHE A 1 93 ? 21.842 20.445 -2.785 1.00 70.06 93 PHE A C 1
ATOM 768 O O . PHE A 1 93 ? 21.772 21.255 -1.857 1.00 70.06 93 PHE A O 1
ATOM 775 N N . PHE A 1 94 ? 21.378 20.729 -4.006 1.00 67.56 94 PHE A N 1
ATOM 776 C CA . PHE A 1 94 ? 20.807 22.031 -4.360 1.00 67.56 94 PHE A CA 1
ATOM 777 C C . PHE A 1 94 ? 19.469 22.298 -3.676 1.00 67.56 94 PHE A C 1
ATOM 779 O O . PHE A 1 94 ? 19.226 23.400 -3.186 1.00 67.56 94 PHE A O 1
ATOM 786 N N . ALA A 1 95 ? 18.608 21.293 -3.574 1.00 64.44 95 ALA A N 1
ATOM 787 C CA . ALA A 1 95 ? 17.300 21.487 -2.974 1.00 64.44 95 ALA A CA 1
ATOM 788 C C . ALA A 1 95 ? 17.342 21.497 -1.424 1.00 64.44 95 ALA A C 1
ATOM 790 O O . ALA A 1 95 ? 16.487 22.134 -0.804 1.00 64.44 95 ALA A O 1
ATOM 791 N N . ARG A 1 96 ? 18.397 20.944 -0.795 1.00 60.41 96 ARG A N 1
ATOM 792 C CA . ARG A 1 96 ? 18.759 21.218 0.613 1.00 60.41 96 ARG A CA 1
ATOM 793 C C . ARG A 1 96 ? 19.161 22.680 0.824 1.00 60.41 96 ARG A C 1
ATOM 795 O O . ARG A 1 96 ? 18.726 23.294 1.792 1.00 60.41 96 ARG A O 1
ATOM 802 N N . ARG A 1 97 ? 19.961 23.255 -0.084 1.00 60.31 97 ARG A N 1
ATOM 803 C CA . ARG A 1 97 ? 20.377 24.673 -0.037 1.00 60.31 97 ARG A CA 1
ATOM 804 C C . ARG A 1 97 ? 19.187 25.630 -0.174 1.00 60.31 97 ARG A C 1
ATOM 806 O O . ARG A 1 97 ? 19.197 26.682 0.455 1.00 60.31 97 ARG A O 1
ATOM 813 N N . ALA A 1 98 ? 18.181 25.250 -0.960 1.00 61.66 98 ALA A N 1
ATOM 814 C CA . ALA A 1 98 ? 16.972 26.036 -1.202 1.00 61.66 98 ALA A CA 1
ATOM 815 C C . ALA A 1 98 ? 15.903 25.929 -0.092 1.00 61.66 98 ALA A C 1
ATOM 817 O O . ALA A 1 98 ? 14.848 26.540 -0.218 1.00 61.66 98 ALA A O 1
ATOM 818 N N . GLY A 1 99 ? 16.125 25.138 0.969 1.00 57.19 99 GLY A N 1
ATOM 819 C CA . GLY A 1 99 ? 15.151 24.958 2.057 1.00 57.19 99 GLY A CA 1
ATOM 820 C C . GLY A 1 99 ? 13.866 24.215 1.658 1.00 57.19 99 GLY A C 1
ATOM 821 O O . GLY A 1 99 ? 12.919 24.169 2.433 1.00 57.19 99 GLY A O 1
ATOM 822 N N . GLN A 1 100 ? 13.821 23.620 0.461 1.00 57.66 100 GLN A N 1
ATOM 823 C CA . GLN A 1 100 ? 12.630 22.959 -0.097 1.00 57.66 100 GLN A CA 1
ATOM 824 C C . GLN A 1 100 ? 12.567 21.455 0.214 1.00 57.66 100 GLN A C 1
ATOM 826 O O . GLN A 1 100 ? 11.607 20.770 -0.143 1.00 57.66 100 GLN A O 1
ATOM 831 N N . TRP A 1 101 ? 13.590 20.911 0.876 1.00 51.38 101 TRP A N 1
ATOM 832 C CA . TRP A 1 101 ? 13.597 19.524 1.328 1.00 51.38 101 TRP A CA 1
ATOM 833 C C . TRP A 1 101 ? 12.868 19.406 2.650 1.00 51.38 101 TRP A C 1
ATOM 835 O O . TRP A 1 101 ? 13.496 19.502 3.693 1.00 51.38 101 TRP A O 1
ATOM 845 N N . CYS A 1 102 ? 11.559 19.189 2.585 1.00 51.94 102 CYS A N 1
ATOM 846 C CA . CYS A 1 102 ? 10.838 18.265 3.457 1.00 51.94 102 CYS A CA 1
ATOM 847 C C . CYS A 1 102 ? 9.385 18.216 2.985 1.00 51.94 102 CYS A C 1
ATOM 849 O O . CYS A 1 102 ? 8.588 19.078 3.334 1.00 51.94 102 CYS A O 1
ATOM 851 N N . VAL A 1 103 ? 9.017 17.186 2.219 1.00 55.19 103 VAL A N 1
ATOM 852 C CA . VAL A 1 103 ? 7.645 16.672 2.317 1.00 55.19 103 VAL A CA 1
ATOM 853 C C . VAL A 1 103 ? 7.717 15.641 3.444 1.00 55.19 103 VAL A C 1
ATOM 855 O O . VAL A 1 103 ? 8.277 14.564 3.203 1.00 55.19 103 VAL A O 1
ATOM 858 N N . PRO A 1 104 ? 7.257 15.956 4.671 1.00 61.12 104 PRO A N 1
ATOM 859 C CA . PRO A 1 104 ? 7.515 15.130 5.856 1.00 61.12 104 PRO A CA 1
ATOM 860 C C . PRO A 1 104 ? 7.089 13.670 5.665 1.00 61.12 104 PRO A C 1
ATOM 862 O O . PRO A 1 104 ? 7.769 12.751 6.116 1.00 61.12 104 PRO A O 1
ATOM 865 N N . GLU A 1 105 ? 6.018 13.444 4.902 1.00 61.06 105 GLU A N 1
ATOM 866 C CA . GLU A 1 105 ? 5.470 12.116 4.613 1.00 61.06 105 GLU A CA 1
ATOM 867 C C . GLU A 1 105 ? 6.436 11.213 3.819 1.00 61.06 105 GLU A C 1
ATOM 869 O O . GLU A 1 105 ? 6.590 10.033 4.134 1.00 61.06 105 GLU A O 1
ATOM 874 N N . LYS A 1 106 ? 7.138 11.748 2.805 1.00 68.00 106 LYS A N 1
ATOM 875 C CA . LYS A 1 106 ? 8.060 10.950 1.970 1.00 68.00 106 LYS A CA 1
ATOM 876 C C . LYS A 1 106 ? 9.315 10.540 2.738 1.00 68.00 106 LYS A C 1
ATOM 878 O O . LYS A 1 106 ? 9.797 9.424 2.560 1.00 68.00 106 LYS A O 1
ATOM 883 N N . TYR A 1 107 ? 9.820 11.426 3.597 1.00 72.00 107 TYR A N 1
ATOM 884 C CA . TYR A 1 107 ? 10.933 11.114 4.496 1.00 72.00 107 TYR A CA 1
ATOM 885 C C . TYR A 1 107 ? 10.529 10.049 5.522 1.00 72.00 107 TYR A C 1
ATOM 887 O O . TYR A 1 107 ? 11.258 9.082 5.732 1.00 72.00 107 TYR A O 1
ATOM 895 N N . SER A 1 108 ? 9.324 10.173 6.081 1.00 75.44 108 SER A N 1
ATOM 896 C CA . SER A 1 108 ? 8.792 9.237 7.076 1.00 75.44 108 SER A CA 1
ATOM 897 C C . SER A 1 108 ? 8.643 7.816 6.520 1.00 75.44 108 SER A C 1
ATOM 899 O O . SER A 1 108 ? 9.095 6.854 7.140 1.00 75.44 108 SER A O 1
ATOM 901 N N . LYS A 1 109 ? 8.122 7.682 5.293 1.00 82.50 109 LYS A N 1
ATOM 902 C CA . LYS A 1 109 ? 8.044 6.387 4.597 1.00 82.50 109 LYS A CA 1
ATOM 903 C C . LYS A 1 109 ? 9.417 5.813 4.256 1.00 82.50 109 LYS A C 1
ATOM 905 O O . LYS A 1 109 ? 9.599 4.607 4.358 1.00 82.50 109 LYS A O 1
ATOM 910 N N . LEU A 1 110 ? 10.393 6.641 3.875 1.00 84.81 110 LEU A N 1
ATOM 911 C CA . LEU A 1 110 ? 11.759 6.167 3.631 1.00 84.81 110 LEU A CA 1
ATOM 912 C C . LEU A 1 110 ? 12.400 5.624 4.914 1.00 84.81 110 LEU A C 1
ATOM 914 O O . LEU A 1 110 ? 13.025 4.566 4.884 1.00 84.81 110 LEU A O 1
ATOM 918 N N . ALA A 1 111 ? 12.209 6.311 6.041 1.00 84.50 111 ALA A N 1
ATOM 919 C CA . ALA A 1 111 ? 12.725 5.866 7.329 1.00 84.50 111 ALA A CA 1
ATOM 920 C C . ALA A 1 111 ? 12.178 4.489 7.734 1.00 84.50 111 ALA A C 1
ATOM 922 O O . ALA A 1 111 ? 12.931 3.690 8.278 1.00 84.50 111 ALA A O 1
ATOM 923 N N . MET A 1 112 ? 10.928 4.164 7.385 1.00 88.12 112 MET A N 1
ATOM 924 C CA . MET A 1 112 ? 10.362 2.821 7.575 1.00 88.12 112 MET A CA 1
ATOM 925 C C . MET A 1 112 ? 11.169 1.719 6.879 1.00 88.12 112 MET A C 1
ATOM 927 O O . MET A 1 112 ? 11.288 0.627 7.419 1.00 88.12 112 MET A O 1
ATOM 931 N N . PHE A 1 113 ? 11.743 1.992 5.706 1.00 87.44 113 PHE A N 1
ATOM 932 C CA . PHE A 1 113 ? 12.571 1.015 4.993 1.00 87.44 113 PHE A CA 1
ATOM 933 C C . PHE A 1 113 ? 14.011 0.955 5.506 1.00 87.44 113 PHE A C 1
ATOM 935 O O . PHE A 1 113 ? 14.634 -0.099 5.438 1.00 87.44 113 PHE A O 1
ATOM 942 N N . VAL A 1 114 ? 14.559 2.081 5.971 1.00 87.88 114 VAL A N 1
ATOM 943 C CA . VAL A 1 114 ? 15.971 2.176 6.382 1.00 87.88 114 VAL A CA 1
ATOM 944 C C . VAL A 1 114 ? 16.168 1.795 7.852 1.00 87.88 114 VAL A C 1
ATOM 946 O O . VAL A 1 114 ? 17.207 1.240 8.197 1.00 87.88 114 VAL A O 1
ATOM 949 N N . LYS A 1 115 ? 15.197 2.115 8.713 1.00 87.38 115 LYS A N 1
ATOM 950 C CA . LYS A 1 115 ? 15.230 1.903 10.168 1.00 87.38 115 LYS A CA 1
ATOM 951 C C . LYS A 1 115 ? 13.853 1.465 10.709 1.00 87.38 115 LYS A C 1
ATOM 953 O O . LYS A 1 115 ? 13.219 2.207 11.466 1.00 87.38 115 LYS A O 1
ATOM 958 N N . PRO A 1 116 ? 13.338 0.293 10.304 1.00 88.94 116 PRO A N 1
ATOM 959 C CA . PRO A 1 116 ? 12.020 -0.188 10.722 1.00 88.94 116 PRO A CA 1
ATOM 960 C C . PRO A 1 116 ? 11.897 -0.436 12.238 1.00 88.94 116 PRO A C 1
ATOM 962 O O . PRO A 1 116 ? 10.796 -0.370 12.789 1.00 88.94 116 PRO A O 1
ATOM 965 N N . GLU A 1 117 ? 13.008 -0.694 12.931 1.00 87.62 117 GLU A N 1
ATOM 966 C CA . GLU A 1 117 ? 13.054 -1.041 14.360 1.00 87.62 117 GLU A CA 1
ATOM 967 C C . GLU A 1 117 ? 12.454 0.063 15.239 1.00 87.62 117 GLU A C 1
ATOM 969 O O . GLU A 1 117 ? 11.763 -0.215 16.221 1.00 87.62 117 GLU A O 1
ATOM 974 N N . ILE A 1 118 ? 12.643 1.313 14.810 1.00 86.06 118 ILE A N 1
ATOM 975 C CA . ILE A 1 118 ? 12.105 2.534 15.417 1.00 86.06 118 ILE A CA 1
ATOM 976 C C . ILE A 1 118 ? 10.588 2.428 15.634 1.00 86.06 118 ILE A C 1
ATOM 978 O O . ILE A 1 118 ? 10.058 2.818 16.676 1.00 86.06 118 ILE A O 1
ATOM 982 N N . PHE A 1 119 ? 9.879 1.874 14.651 1.00 90.25 119 PHE A N 1
ATOM 983 C CA . PHE A 1 119 ? 8.427 1.740 14.686 1.00 90.25 119 PHE A CA 1
ATOM 984 C C . PHE A 1 119 ? 8.001 0.511 15.488 1.00 90.25 119 PHE A C 1
ATOM 986 O O . PHE A 1 119 ? 6.981 0.548 16.180 1.00 90.25 119 PHE A O 1
ATOM 993 N N . CYS A 1 120 ? 8.789 -0.565 15.446 1.00 90.88 120 CYS A N 1
ATOM 994 C CA . CYS A 1 120 ? 8.454 -1.822 16.108 1.00 90.88 120 CYS A CA 1
ATOM 995 C C . CYS A 1 120 ? 8.357 -1.692 17.623 1.00 90.88 120 CYS A C 1
ATOM 997 O O . CYS A 1 120 ? 7.441 -2.258 18.219 1.00 90.88 120 CYS A O 1
ATOM 999 N N . ASP A 1 121 ? 9.236 -0.917 18.253 1.00 87.50 121 ASP A N 1
ATOM 1000 C CA . ASP A 1 121 ? 9.176 -0.720 19.702 1.00 87.50 121 ASP A CA 1
ATOM 1001 C C . ASP A 1 121 ? 7.949 0.083 20.131 1.00 87.50 121 ASP A C 1
ATOM 1003 O O . ASP A 1 121 ? 7.392 -0.156 21.205 1.00 87.50 121 ASP A O 1
ATOM 1007 N N . ILE A 1 122 ? 7.511 1.026 19.297 1.00 87.06 122 ILE A N 1
ATOM 1008 C CA . ILE A 1 122 ? 6.315 1.831 19.553 1.00 87.06 122 ILE A CA 1
ATOM 1009 C C . ILE A 1 122 ? 5.060 0.987 19.334 1.00 87.06 122 ILE A C 1
ATOM 1011 O O . ILE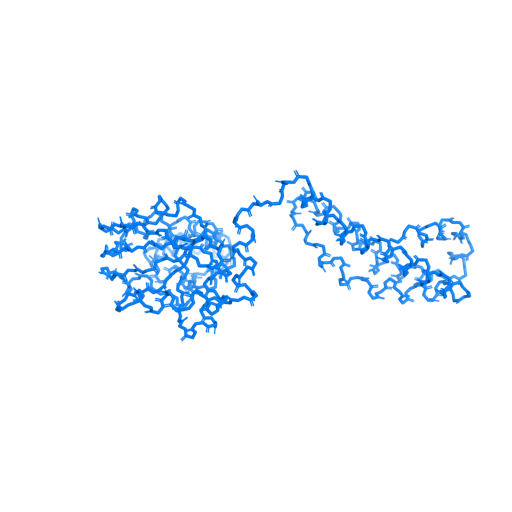 A 1 122 ? 4.170 0.991 20.187 1.00 87.06 122 ILE A O 1
ATOM 1015 N N . ILE A 1 123 ? 5.007 0.207 18.253 1.00 89.12 123 ILE A N 1
ATOM 1016 C CA . ILE A 1 123 ? 3.910 -0.729 17.994 1.00 89.12 123 ILE A CA 1
ATOM 1017 C C . ILE A 1 123 ? 3.815 -1.739 19.140 1.00 89.12 123 ILE A C 1
ATOM 1019 O O . ILE A 1 123 ? 2.753 -1.863 19.746 1.00 89.12 123 ILE A O 1
ATOM 1023 N N . ARG A 1 124 ? 4.925 -2.385 19.522 1.00 87.50 124 ARG A N 1
ATOM 1024 C CA . ARG A 1 124 ? 4.959 -3.389 20.597 1.00 87.50 124 ARG A CA 1
ATOM 1025 C C . ARG A 1 124 ? 4.446 -2.819 21.919 1.00 87.50 124 ARG A C 1
ATOM 1027 O O . ARG A 1 124 ? 3.545 -3.409 22.511 1.00 87.50 124 ARG A O 1
ATOM 1034 N N . ARG A 1 125 ? 4.936 -1.645 22.337 1.00 88.12 125 ARG A N 1
ATOM 1035 C CA . ARG A 1 125 ? 4.508 -0.978 23.583 1.00 88.12 125 ARG A CA 1
ATOM 1036 C C . ARG A 1 125 ? 3.013 -0.652 23.623 1.00 88.12 125 ARG A C 1
ATOM 1038 O O . ARG A 1 125 ? 2.417 -0.683 24.693 1.00 88.12 125 ARG A O 1
ATOM 1045 N N . ASN A 1 126 ? 2.400 -0.365 22.476 1.00 88.00 126 ASN A N 1
ATOM 1046 C CA . ASN A 1 126 ? 0.997 0.054 22.392 1.00 88.00 126 ASN A CA 1
ATOM 1047 C C . ASN A 1 126 ? 0.029 -1.077 21.980 1.00 88.00 126 ASN A C 1
ATOM 1049 O O . ASN A 1 126 ? -1.193 -0.903 22.036 1.00 88.00 126 ASN A O 1
ATOM 1053 N N . SER A 1 127 ? 0.563 -2.238 21.588 1.00 86.69 127 SER A N 1
ATOM 1054 C CA . SER A 1 127 ? -0.183 -3.355 20.988 1.00 86.69 127 SER A CA 1
ATOM 1055 C C . SER A 1 127 ? -1.000 -4.214 21.955 1.00 86.69 127 SER A C 1
ATOM 1057 O O . SER A 1 127 ? -1.770 -5.043 21.486 1.00 86.69 127 SER A O 1
ATOM 1059 N N . ALA A 1 128 ? -0.854 -4.050 23.275 1.00 85.88 128 ALA A N 1
ATOM 1060 C CA . ALA A 1 128 ? -1.373 -4.989 24.277 1.00 85.88 128 ALA A CA 1
ATOM 1061 C C . ALA A 1 128 ? -2.851 -5.386 24.046 1.00 85.88 128 ALA A C 1
ATOM 1063 O O . ALA A 1 128 ? -3.764 -4.596 24.291 1.00 85.88 128 ALA A O 1
ATOM 1064 N N . GLY A 1 129 ? -3.066 -6.612 23.547 1.00 89.00 129 GLY A N 1
ATOM 1065 C CA . GLY A 1 129 ? -4.383 -7.203 23.267 1.00 89.00 129 GLY A CA 1
ATOM 1066 C C . GLY A 1 129 ? -5.142 -6.632 22.059 1.00 89.00 129 GLY A C 1
ATOM 1067 O O . GLY A 1 129 ? -6.275 -7.044 21.807 1.00 89.00 129 GLY A O 1
ATOM 1068 N N . ARG A 1 130 ? -4.551 -5.697 21.308 1.00 95.88 130 ARG A N 1
ATOM 1069 C CA . ARG A 1 130 ? -5.178 -5.037 20.156 1.00 95.88 130 ARG A CA 1
ATOM 1070 C C . ARG A 1 130 ? -4.795 -5.718 18.849 1.00 95.88 130 ARG A C 1
ATOM 1072 O O . ARG A 1 130 ? -3.677 -6.197 18.682 1.00 95.88 130 ARG A O 1
ATOM 1079 N N . VAL A 1 131 ? -5.716 -5.702 17.895 1.00 97.00 131 VAL A N 1
ATOM 1080 C CA . VAL A 1 131 ? -5.438 -6.067 16.507 1.00 97.00 131 VAL A CA 1
ATOM 1081 C C . VAL A 1 131 ? -4.547 -4.987 15.900 1.00 97.00 131 VAL A C 1
ATOM 1083 O O . VAL A 1 131 ? -4.892 -3.805 15.926 1.00 97.00 131 VAL A O 1
ATOM 1086 N N . LEU A 1 132 ? -3.394 -5.383 15.368 1.00 97.12 132 LEU A N 1
ATOM 1087 C CA . LEU A 1 132 ? -2.501 -4.469 14.667 1.00 97.12 132 LEU A CA 1
ATOM 1088 C C . LEU A 1 132 ? -2.971 -4.284 13.231 1.00 97.12 132 LEU A C 1
ATOM 1090 O O . LEU A 1 132 ? -3.243 -5.261 12.531 1.00 97.12 132 LEU A O 1
ATOM 1094 N N . ALA A 1 133 ? -3.038 -3.034 12.789 1.00 97.50 133 ALA A N 1
ATOM 1095 C CA . ALA A 1 133 ? -3.463 -2.705 11.442 1.00 97.50 133 ALA A CA 1
ATOM 1096 C C . ALA A 1 133 ? -2.727 -1.491 10.862 1.00 97.50 133 ALA A C 1
ATOM 1098 O O . ALA A 1 133 ? -2.131 -0.694 11.585 1.00 97.50 133 ALA A O 1
ATOM 1099 N N . SER A 1 134 ? -2.791 -1.330 9.543 1.00 96.75 134 SER A N 1
ATOM 1100 C CA . SER A 1 134 ? -2.354 -0.125 8.832 1.00 96.75 134 SER A CA 1
ATOM 1101 C C . SER A 1 134 ? -3.267 0.155 7.641 1.00 96.75 134 SER A C 1
ATOM 1103 O O . SER A 1 134 ? -3.897 -0.766 7.132 1.00 96.75 134 SER A O 1
ATOM 1105 N N . ASP A 1 135 ? -3.352 1.406 7.185 1.00 95.00 135 ASP A N 1
ATOM 1106 C CA . ASP A 1 135 ? -4.127 1.785 5.993 1.00 95.00 135 ASP A CA 1
ATOM 1107 C C . ASP A 1 135 ? -3.342 1.684 4.677 1.00 95.00 135 ASP A C 1
ATOM 1109 O O . ASP A 1 135 ? -3.908 1.782 3.578 1.00 95.00 135 ASP A O 1
ATOM 1113 N N . GLY A 1 136 ? -2.040 1.436 4.780 1.00 93.31 136 GLY A N 1
ATOM 1114 C CA . GLY A 1 136 ? -1.146 1.242 3.655 1.00 93.31 136 GLY A CA 1
ATOM 1115 C C . GLY A 1 136 ? -0.636 -0.195 3.563 1.00 93.31 136 GLY A C 1
ATOM 1116 O O . GLY A 1 136 ? -0.184 -0.786 4.540 1.00 93.31 136 GLY A O 1
ATOM 1117 N N . TYR A 1 137 ? -0.715 -0.781 2.363 1.00 92.38 137 TYR A N 1
ATOM 1118 C CA . TYR A 1 137 ? -0.267 -2.160 2.123 1.00 92.38 137 TYR A CA 1
ATOM 1119 C C . TYR A 1 137 ? 1.238 -2.316 2.353 1.00 92.38 137 TYR A C 1
ATOM 1121 O O . TYR A 1 137 ? 1.689 -3.277 2.965 1.00 92.38 137 TYR A O 1
ATOM 1129 N N . THR A 1 138 ? 2.018 -1.347 1.878 1.00 92.88 138 THR A N 1
ATOM 1130 C CA . THR A 1 138 ? 3.471 -1.344 2.040 1.00 92.88 138 THR A CA 1
ATOM 1131 C C . THR A 1 138 ? 3.849 -1.286 3.516 1.00 92.88 138 THR A C 1
ATOM 1133 O O . THR A 1 138 ? 4.705 -2.040 3.962 1.00 92.88 138 THR A O 1
ATOM 1136 N N . GLU A 1 139 ? 3.185 -0.421 4.272 1.00 93.19 139 GLU A N 1
ATOM 1137 C CA . GLU A 1 139 ? 3.369 -0.224 5.703 1.00 93.19 139 GLU A CA 1
ATOM 1138 C C . GLU A 1 139 ? 3.038 -1.505 6.473 1.00 93.19 139 GLU A C 1
ATOM 1140 O O . GLU A 1 139 ? 3.874 -1.983 7.240 1.00 93.19 139 GLU A O 1
ATOM 1145 N N . ALA A 1 140 ? 1.883 -2.118 6.194 1.00 94.88 140 ALA A N 1
ATOM 1146 C CA . ALA A 1 140 ? 1.481 -3.396 6.778 1.00 94.88 140 ALA A CA 1
ATOM 1147 C C . ALA A 1 140 ? 2.515 -4.508 6.523 1.00 94.88 140 ALA A C 1
ATOM 1149 O O . ALA A 1 140 ? 2.931 -5.193 7.458 1.00 94.88 140 ALA A O 1
ATOM 1150 N N . CYS A 1 141 ? 2.990 -4.662 5.282 1.00 94.06 141 CYS A N 1
ATOM 1151 C CA . CYS A 1 141 ? 3.957 -5.705 4.937 1.00 94.06 141 CYS A CA 1
ATOM 1152 C C . CYS A 1 141 ? 5.347 -5.460 5.536 1.00 94.06 141 CYS A C 1
ATOM 1154 O O . CYS A 1 141 ? 5.935 -6.376 6.110 1.00 94.06 141 CYS A O 1
ATOM 1156 N N . VAL A 1 142 ? 5.888 -4.245 5.397 1.00 94.38 142 VAL A N 1
ATOM 1157 C CA . VAL A 1 142 ? 7.242 -3.911 5.866 1.00 94.38 142 VAL A CA 1
ATOM 1158 C C . VAL A 1 142 ? 7.301 -4.008 7.384 1.00 94.38 142 VAL A C 1
ATOM 1160 O O . VAL A 1 142 ? 8.135 -4.734 7.928 1.00 94.38 142 VAL A O 1
ATOM 1163 N N . LEU A 1 143 ? 6.381 -3.341 8.080 1.00 94.19 143 LEU A N 1
ATOM 1164 C CA . LEU A 1 143 ? 6.353 -3.380 9.536 1.00 94.19 143 LEU A CA 1
ATOM 1165 C C . LEU A 1 143 ? 5.977 -4.769 10.042 1.00 94.19 143 LEU A C 1
ATOM 1167 O O . LEU A 1 143 ? 6.576 -5.232 11.005 1.00 94.19 143 LEU A O 1
ATOM 1171 N N . GLY A 1 144 ? 5.070 -5.485 9.377 1.00 93.81 144 GLY A N 1
ATOM 1172 C CA . GLY A 1 144 ? 4.732 -6.843 9.789 1.00 93.81 144 GLY A CA 1
ATOM 1173 C C . GLY A 1 144 ? 5.928 -7.796 9.705 1.00 93.81 144 GLY A C 1
ATOM 1174 O O . GLY A 1 144 ? 6.207 -8.558 10.637 1.00 93.81 144 GLY A O 1
ATOM 1175 N N . TYR A 1 145 ? 6.715 -7.685 8.630 1.00 94.62 145 TYR A N 1
ATOM 1176 C CA . TYR A 1 145 ? 7.934 -8.469 8.440 1.00 94.62 145 TYR A CA 1
ATOM 1177 C C . TYR A 1 145 ? 9.028 -8.142 9.468 1.00 94.62 145 TYR A C 1
ATOM 1179 O O . TYR A 1 145 ? 9.647 -9.061 10.021 1.00 94.62 145 TYR A O 1
ATOM 1187 N N . HIS A 1 146 ? 9.280 -6.857 9.730 1.00 94.25 146 HIS A N 1
ATOM 1188 C CA . HIS A 1 146 ? 10.345 -6.426 10.642 1.00 94.25 146 HIS A CA 1
ATOM 1189 C C . HIS A 1 146 ? 9.951 -6.560 12.117 1.00 94.25 146 HIS A C 1
ATOM 1191 O O . HIS A 1 146 ? 10.749 -7.038 12.920 1.00 94.25 146 HIS A O 1
ATOM 1197 N N . CYS A 1 147 ? 8.709 -6.234 12.474 1.00 93.06 147 CYS A N 1
ATOM 1198 C CA . CYS A 1 147 ? 8.216 -6.312 13.849 1.00 93.06 147 CYS A CA 1
ATOM 1199 C C . CYS A 1 147 ? 7.777 -7.727 14.256 1.00 93.06 147 CYS A C 1
ATOM 1201 O O . CYS A 1 147 ? 7.407 -7.936 15.414 1.00 93.06 147 CYS A O 1
ATOM 1203 N N . LYS A 1 148 ? 7.836 -8.698 13.330 1.00 92.75 148 LYS A N 1
ATOM 1204 C CA . LYS A 1 148 ? 7.485 -10.116 13.539 1.00 92.75 148 LYS A CA 1
ATOM 1205 C C . LYS A 1 148 ? 6.066 -10.315 14.068 1.00 92.75 148 LYS A C 1
ATOM 1207 O O . LYS A 1 148 ? 5.810 -11.218 14.854 1.00 92.75 148 LYS A O 1
ATOM 1212 N N . HIS A 1 149 ? 5.158 -9.451 13.636 1.00 91.25 149 HIS A N 1
ATOM 1213 C CA . HIS A 1 149 ? 3.747 -9.502 13.985 1.00 91.25 149 HIS A CA 1
ATOM 1214 C C . HIS A 1 149 ? 2.930 -9.302 12.722 1.00 91.25 149 HIS A C 1
ATOM 1216 O O . HIS A 1 149 ? 3.293 -8.505 11.865 1.00 91.25 149 HIS A O 1
ATOM 1222 N N . TYR A 1 150 ? 1.813 -10.005 12.608 1.00 94.25 150 TYR A N 1
ATOM 1223 C CA . TYR A 1 150 ? 0.889 -9.737 11.521 1.00 94.25 150 TYR A CA 1
ATOM 1224 C C . TYR A 1 150 ? 0.235 -8.360 11.706 1.00 94.25 150 TYR A C 1
ATOM 1226 O O . TYR A 1 150 ? -0.192 -8.020 12.811 1.00 94.25 150 TYR A O 1
ATOM 1234 N N . ILE A 1 151 ? 0.178 -7.573 10.631 1.00 96.00 151 ILE A N 1
ATOM 1235 C CA . ILE A 1 151 ? -0.471 -6.261 10.592 1.00 96.00 151 ILE A CA 1
ATOM 1236 C C . ILE A 1 151 ? -1.505 -6.311 9.473 1.00 96.00 151 ILE A C 1
ATOM 1238 O O . ILE A 1 151 ? -1.140 -6.400 8.303 1.00 96.00 151 ILE A O 1
ATOM 1242 N N . ALA A 1 152 ? -2.782 -6.263 9.840 1.00 96.62 152 ALA A N 1
ATOM 1243 C CA . ALA A 1 152 ? -3.884 -6.329 8.889 1.00 96.62 152 ALA A CA 1
ATOM 1244 C C . ALA A 1 152 ? -4.012 -5.024 8.089 1.00 96.62 152 ALA A C 1
ATOM 1246 O O . ALA A 1 152 ? -3.738 -3.928 8.592 1.00 96.62 152 ALA A O 1
ATOM 1247 N N . LEU A 1 153 ? -4.492 -5.112 6.852 1.00 96.56 153 LEU A N 1
ATOM 1248 C CA . LEU A 1 153 ? -4.697 -3.932 6.019 1.00 96.56 153 LEU A CA 1
ATOM 1249 C C . LEU A 1 153 ? -6.094 -3.334 6.212 1.00 96.56 153 LEU A C 1
ATOM 1251 O O . LEU A 1 153 ? -7.053 -3.733 5.563 1.00 96.56 153 LEU A O 1
ATOM 1255 N N . PHE A 1 154 ? -6.212 -2.294 7.023 1.00 97.25 154 PHE A N 1
ATOM 1256 C CA . PHE A 1 154 ? -7.500 -1.720 7.389 1.00 97.25 154 PHE A CA 1
ATOM 1257 C C . PHE A 1 154 ? -7.878 -0.489 6.560 1.00 97.25 154 PHE A C 1
ATOM 1259 O O . PHE A 1 154 ? -7.084 0.418 6.350 1.00 97.25 154 PHE A O 1
ATOM 1266 N N . ALA A 1 155 ? -9.133 -0.429 6.115 1.00 94.69 155 ALA A N 1
ATOM 1267 C CA . ALA A 1 155 ? -9.715 0.705 5.380 1.00 94.69 155 ALA A CA 1
ATOM 1268 C C . ALA A 1 155 ? -8.936 1.181 4.124 1.00 94.69 155 ALA A C 1
ATOM 1270 O O . ALA A 1 155 ? -9.134 2.304 3.653 1.00 94.69 155 ALA A O 1
ATOM 1271 N N . SER A 1 156 ? -8.093 0.333 3.528 1.00 93.38 156 SER A N 1
ATOM 1272 C CA . SER A 1 156 ? -7.265 0.703 2.376 1.00 93.38 156 SER A CA 1
ATOM 1273 C C . SER A 1 156 ? -7.992 0.517 1.039 1.00 93.38 156 SER A C 1
ATOM 1275 O O . SER A 1 156 ? -8.543 -0.554 0.798 1.00 93.38 156 SER A O 1
ATOM 1277 N N . PRO A 1 157 ? -7.939 1.471 0.092 1.00 89.75 157 PRO A N 1
ATOM 1278 C CA . PRO A 1 157 ? -8.473 1.283 -1.261 1.00 89.75 157 PRO A CA 1
ATOM 1279 C C . PRO A 1 157 ? -7.479 0.592 -2.217 1.00 89.75 157 PRO A C 1
ATOM 1281 O O . PRO A 1 157 ? -7.739 0.494 -3.416 1.00 89.75 157 PRO A O 1
ATOM 1284 N N . SER A 1 158 ? -6.309 0.161 -1.732 1.00 89.50 158 SER A N 1
ATOM 1285 C CA . SER A 1 158 ? -5.225 -0.344 -2.581 1.00 89.50 158 SER A CA 1
ATOM 1286 C C . SER A 1 158 ? -5.582 -1.648 -3.303 1.00 89.50 158 SER A C 1
ATOM 1288 O O . SER A 1 158 ? -6.087 -2.597 -2.694 1.00 89.50 158 SER A O 1
ATOM 1290 N N . ARG A 1 159 ? -5.215 -1.724 -4.593 1.00 89.19 159 ARG A N 1
ATOM 1291 C CA . ARG A 1 159 ? -5.282 -2.959 -5.391 1.00 89.19 159 ARG A CA 1
ATOM 1292 C C . ARG A 1 159 ? -4.322 -4.023 -4.862 1.00 89.19 159 ARG A C 1
ATOM 1294 O O . ARG A 1 159 ? -4.712 -5.177 -4.750 1.00 89.19 159 ARG A O 1
ATOM 1301 N N . SER A 1 160 ? -3.090 -3.645 -4.514 1.00 87.12 160 SER A N 1
ATOM 1302 C CA . SER A 1 160 ? -2.123 -4.578 -3.911 1.00 87.12 160 SER A CA 1
ATOM 1303 C C . SER A 1 160 ? -2.618 -5.088 -2.560 1.00 87.12 160 SER A C 1
ATOM 1305 O O . SER A 1 160 ? -2.382 -6.234 -2.202 1.00 87.12 160 SER A O 1
ATOM 1307 N N . GLY A 1 161 ? -3.396 -4.255 -1.869 1.00 86.75 161 GLY A N 1
ATOM 1308 C CA . GLY A 1 161 ? -4.019 -4.584 -0.599 1.00 86.75 161 GLY A CA 1
ATOM 1309 C C . GLY A 1 161 ? -5.017 -5.734 -0.624 1.00 86.75 161 GLY A C 1
ATOM 1310 O O . GLY A 1 161 ? -5.268 -6.341 0.407 1.00 86.75 161 GLY A O 1
ATOM 1311 N N . ARG A 1 162 ? -5.551 -6.078 -1.799 1.00 92.81 162 ARG A N 1
ATOM 1312 C CA . ARG A 1 162 ? -6.523 -7.168 -1.942 1.00 92.81 162 ARG A CA 1
ATOM 1313 C C . ARG A 1 162 ? -5.940 -8.544 -1.599 1.00 92.81 162 ARG A C 1
ATOM 1315 O O . ARG A 1 162 ? -6.698 -9.462 -1.315 1.00 92.81 162 ARG A O 1
ATOM 1322 N N . GLN A 1 163 ? -4.610 -8.674 -1.580 1.00 91.31 163 GLN A N 1
ATOM 1323 C CA . GLN A 1 163 ? -3.935 -9.876 -1.081 1.00 91.31 163 GLN A CA 1
ATOM 1324 C C . GLN A 1 163 ? -4.248 -10.137 0.397 1.00 91.31 163 GLN A C 1
ATOM 1326 O O . GLN A 1 163 ? -4.421 -11.286 0.793 1.00 91.31 163 GLN A O 1
ATOM 1331 N N . ASP A 1 164 ? -4.394 -9.077 1.196 1.00 93.56 164 ASP A N 1
ATOM 1332 C CA . ASP A 1 164 ? -4.713 -9.206 2.617 1.00 93.56 164 ASP A CA 1
ATOM 1333 C C . ASP A 1 164 ? -6.139 -9.720 2.848 1.00 93.56 164 ASP A C 1
ATOM 1335 O O . ASP A 1 164 ? -6.386 -10.413 3.827 1.00 93.56 164 ASP A O 1
ATOM 1339 N N . ASP A 1 165 ? -7.068 -9.487 1.910 1.00 93.38 165 ASP A N 1
ATOM 1340 C CA . ASP A 1 165 ? -8.454 -9.962 2.027 1.00 93.38 165 ASP A CA 1
ATOM 1341 C C . ASP A 1 165 ? -8.558 -11.501 2.082 1.00 93.38 165 ASP A C 1
ATOM 1343 O O . ASP A 1 165 ? -9.574 -12.049 2.526 1.00 93.38 165 ASP A O 1
ATOM 1347 N N . ILE A 1 166 ? -7.535 -12.210 1.590 1.00 92.19 166 ILE A N 1
ATOM 1348 C CA . ILE A 1 166 ? -7.445 -13.673 1.664 1.00 92.19 166 ILE A CA 1
ATOM 1349 C C . ILE A 1 166 ? -7.198 -14.090 3.118 1.00 92.19 166 ILE A C 1
ATOM 1351 O O . ILE A 1 166 ? -7.880 -14.982 3.624 1.00 92.19 166 ILE A O 1
ATOM 1355 N N . ILE A 1 167 ? -6.273 -13.398 3.785 1.00 92.81 167 ILE A N 1
ATOM 1356 C CA . ILE A 1 167 ? -5.752 -13.726 5.114 1.00 92.81 167 ILE A CA 1
ATOM 1357 C C . ILE A 1 167 ? -6.672 -13.174 6.207 1.00 92.81 167 ILE A C 1
ATOM 1359 O O . ILE A 1 167 ? -7.108 -13.925 7.075 1.00 92.81 167 ILE A O 1
ATOM 1363 N N . THR A 1 168 ? -7.014 -11.886 6.148 1.00 95.25 168 THR A N 1
ATOM 1364 C CA . THR A 1 168 ? -7.850 -11.237 7.162 1.00 95.25 168 THR A CA 1
ATOM 1365 C C . THR A 1 168 ? -9.315 -11.627 6.997 1.00 95.25 168 THR A C 1
ATOM 1367 O O . THR A 1 168 ? -9.887 -11.559 5.902 1.00 95.25 168 THR A O 1
ATOM 1370 N N . ASP A 1 169 ? -9.957 -11.987 8.107 1.00 96.06 169 ASP A N 1
ATOM 1371 C CA . ASP A 1 169 ? -11.408 -12.075 8.210 1.00 96.06 169 ASP A CA 1
ATOM 1372 C C . ASP A 1 169 ? -11.946 -11.048 9.209 1.00 96.06 169 ASP A C 1
ATOM 1374 O O . ASP A 1 169 ? -11.900 -11.237 10.421 1.00 96.06 169 ASP A O 1
ATOM 1378 N N . TYR A 1 170 ? -12.490 -9.944 8.694 1.00 97.00 170 TYR A N 1
ATOM 1379 C CA . TYR A 1 170 ? -13.025 -8.874 9.540 1.00 97.00 170 TYR A CA 1
ATOM 1380 C C . TYR A 1 170 ? -14.267 -9.270 10.341 1.00 97.00 170 TYR A C 1
ATOM 1382 O O . TYR A 1 170 ? -14.596 -8.569 11.295 1.00 97.00 170 TYR A O 1
ATOM 1390 N N . ARG A 1 171 ? -14.940 -10.375 9.996 1.00 97.00 171 ARG A N 1
ATOM 1391 C CA . ARG A 1 171 ? -16.077 -10.892 10.774 1.00 97.00 171 ARG A CA 1
ATOM 1392 C 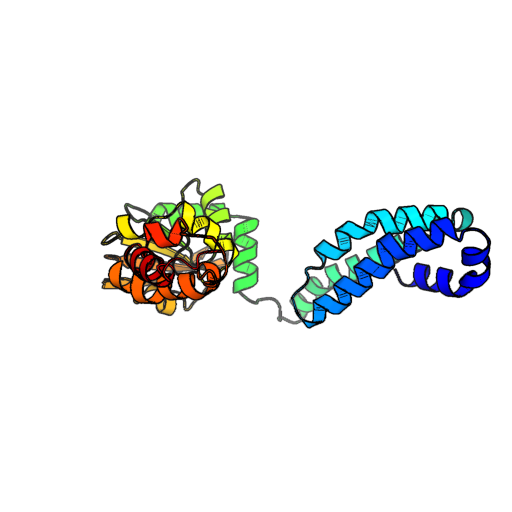C . ARG A 1 171 ? -15.624 -11.349 12.154 1.00 97.00 171 ARG A C 1
ATOM 1394 O O . ARG A 1 171 ? -16.288 -11.076 13.144 1.00 97.00 171 ARG A O 1
ATOM 1401 N N . GLU A 1 172 ? -14.464 -11.998 12.214 1.00 96.81 172 GLU A N 1
ATOM 1402 C CA . GLU A 1 172 ? -13.875 -12.529 13.450 1.00 96.81 172 GLU A CA 1
ATOM 1403 C C . GLU A 1 172 ? -13.280 -11.432 14.344 1.00 96.81 172 GLU A C 1
ATOM 1405 O O . GLU A 1 172 ? -12.919 -11.673 15.497 1.00 96.81 172 GLU A O 1
ATOM 1410 N N . LEU A 1 173 ? -13.163 -10.216 13.807 1.00 97.56 173 LEU A N 1
ATOM 1411 C CA . LEU A 1 173 ? -12.601 -9.067 14.503 1.00 97.56 173 LEU A CA 1
ATOM 1412 C C . LEU A 1 173 ? -13.675 -8.138 15.077 1.00 97.56 173 LEU A C 1
ATOM 1414 O O . LEU A 1 173 ? -13.320 -7.134 15.695 1.00 97.56 173 LEU A O 1
ATOM 1418 N N . ASP A 1 174 ? -14.961 -8.448 14.886 1.00 98.25 174 ASP A N 1
ATOM 1419 C CA . ASP A 1 174 ? -16.065 -7.640 15.405 1.00 98.25 174 ASP A CA 1
ATOM 1420 C C . ASP A 1 174 ? -15.959 -7.457 16.926 1.00 98.25 174 ASP A C 1
ATOM 1422 O O . ASP A 1 174 ? -15.602 -8.376 17.669 1.00 98.25 174 ASP A O 1
ATOM 1426 N N . GLY A 1 175 ? -16.180 -6.229 17.391 1.00 97.81 175 GLY A N 1
ATOM 1427 C CA . GLY A 1 175 ? -16.024 -5.842 18.793 1.00 97.81 175 GLY A CA 1
ATOM 1428 C C . GLY A 1 175 ? -14.581 -5.807 19.322 1.00 97.81 175 GLY A C 1
ATOM 1429 O O . GLY A 1 175 ? -14.371 -5.372 20.456 1.00 97.81 175 GLY A O 1
ATOM 1430 N N . ARG A 1 176 ? -13.564 -6.211 18.547 1.00 97.94 176 ARG A N 1
ATOM 1431 C CA . ARG A 1 176 ? -12.153 -6.150 18.974 1.00 97.94 176 ARG A CA 1
ATOM 1432 C C . ARG A 1 176 ? -11.632 -4.713 18.964 1.00 97.94 176 ARG A C 1
ATOM 1434 O O . ARG A 1 176 ? -12.113 -3.854 18.228 1.00 97.94 176 ARG A O 1
ATOM 1441 N N . ASN A 1 177 ? -10.583 -4.475 19.748 1.00 98.12 177 ASN A N 1
ATOM 1442 C CA . ASN A 1 177 ? -9.862 -3.204 19.762 1.00 98.12 177 ASN A CA 1
ATOM 1443 C C . ASN A 1 177 ? -8.692 -3.250 18.777 1.00 98.12 177 ASN A C 1
ATOM 1445 O O . ASN A 1 177 ? -8.027 -4.279 18.645 1.00 98.12 177 ASN A O 1
ATOM 1449 N N . PHE A 1 178 ? -8.419 -2.130 18.119 1.00 98.12 178 PHE A N 1
ATOM 1450 C CA . PHE A 1 178 ? -7.405 -1.986 17.085 1.00 98.12 178 PHE A CA 1
ATOM 1451 C C . PHE A 1 178 ? -6.362 -0.938 17.473 1.00 98.12 178 PHE A C 1
ATOM 1453 O O . PHE A 1 178 ? -6.661 0.073 18.113 1.00 98.12 178 PHE A O 1
ATOM 1460 N N . LEU A 1 179 ? -5.132 -1.177 17.028 1.00 97.69 179 LEU A N 1
ATOM 1461 C CA . LEU A 1 179 ? -4.078 -0.178 16.921 1.00 97.69 179 LEU A CA 1
ATOM 1462 C C . LEU A 1 179 ? -3.728 -0.030 15.440 1.00 97.69 179 LEU A C 1
ATOM 1464 O O . LEU A 1 179 ? -3.171 -0.949 14.839 1.00 97.69 179 LEU A O 1
ATOM 1468 N N . ILE A 1 180 ? -4.059 1.122 14.865 1.00 97.50 180 ILE A N 1
ATOM 1469 C CA . ILE A 1 180 ? -3.849 1.410 13.446 1.00 97.50 180 ILE A CA 1
ATOM 1470 C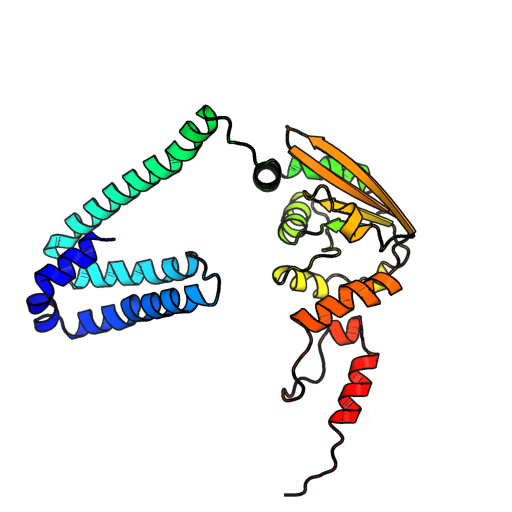 C . ILE A 1 180 ? -2.663 2.358 13.294 1.00 97.50 180 ILE A C 1
ATOM 1472 O O . ILE A 1 180 ? -2.676 3.462 13.838 1.00 97.50 180 ILE A O 1
ATOM 1476 N N . PHE A 1 181 ? -1.658 1.935 12.535 1.00 96.19 181 PHE A N 1
ATOM 1477 C CA . PHE A 1 181 ? -0.488 2.727 12.172 1.00 96.19 181 PHE A CA 1
ATOM 1478 C C . PHE A 1 181 ? -0.684 3.417 10.817 1.00 96.19 181 PHE A C 1
ATOM 1480 O O . PHE A 1 181 ? -1.051 2.760 9.837 1.00 96.19 181 PHE A O 1
ATOM 1487 N N . SER A 1 182 ? -0.376 4.714 10.737 1.00 95.00 182 SER A N 1
ATOM 1488 C CA . SER A 1 182 ? -0.380 5.461 9.477 1.00 95.00 182 SER A CA 1
ATOM 1489 C C . SER A 1 182 ? 0.615 6.622 9.465 1.00 95.00 182 SER A C 1
ATOM 1491 O O . SER A 1 182 ? 0.931 7.208 10.498 1.00 95.00 182 SER A O 1
ATOM 1493 N N . PHE A 1 183 ? 1.063 7.002 8.269 1.00 92.31 183 PHE A N 1
ATOM 1494 C CA . PHE A 1 183 ? 1.762 8.271 8.030 1.00 92.31 183 PHE A CA 1
ATOM 1495 C C . PHE A 1 183 ? 0.809 9.409 7.628 1.00 92.31 183 PHE A C 1
ATOM 1497 O O . PHE A 1 183 ? 1.257 10.543 7.473 1.00 92.31 183 PHE A O 1
ATOM 1504 N N . ASP A 1 184 ? -0.484 9.123 7.451 1.00 92.19 184 ASP A N 1
ATOM 1505 C CA . ASP A 1 184 ? -1.492 10.119 7.099 1.00 92.19 184 ASP A CA 1
ATOM 1506 C C . ASP A 1 184 ? -1.992 10.869 8.352 1.00 92.19 184 ASP A C 1
ATOM 1508 O O . ASP A 1 184 ? -2.559 10.231 9.243 1.00 92.19 184 ASP A O 1
ATOM 1512 N N . PRO A 1 185 ? -1.839 12.206 8.435 1.00 92.44 185 PRO A N 1
ATOM 1513 C CA . PRO A 1 185 ? -2.357 13.002 9.551 1.00 92.44 185 PRO A CA 1
ATOM 1514 C C . PRO A 1 185 ? -3.872 12.918 9.738 1.00 92.44 185 PRO A C 1
ATOM 1516 O O . PRO A 1 185 ? -4.363 13.081 10.859 1.00 92.44 185 PRO A O 1
ATOM 1519 N N . ASP A 1 186 ? -4.610 12.663 8.659 1.00 94.56 186 ASP A N 1
ATOM 1520 C CA . ASP A 1 186 ? -6.068 12.615 8.633 1.00 94.56 186 ASP A CA 1
ATOM 1521 C C . ASP A 1 186 ? -6.621 11.188 8.777 1.00 94.56 186 ASP A C 1
ATOM 1523 O O . ASP A 1 186 ? -7.823 10.964 8.589 1.00 94.56 186 ASP A O 1
ATOM 1527 N N . ILE A 1 187 ? -5.780 10.211 9.145 1.00 95.69 187 ILE A N 1
ATOM 1528 C CA . ILE A 1 187 ? -6.170 8.799 9.233 1.00 95.69 187 ILE A CA 1
ATOM 1529 C C . ILE A 1 187 ? -7.417 8.578 10.099 1.00 95.69 187 ILE A C 1
ATOM 1531 O O . ILE A 1 187 ? -8.298 7.806 9.710 1.00 95.69 187 ILE A O 1
ATOM 1535 N N . ILE A 1 188 ? -7.565 9.291 11.222 1.00 97.38 188 ILE A N 1
ATOM 1536 C CA . ILE A 1 188 ? -8.736 9.146 12.099 1.00 97.38 188 ILE A CA 1
ATOM 1537 C C . ILE A 1 188 ? -10.057 9.442 11.380 1.00 97.38 188 ILE A C 1
ATOM 1539 O O . ILE A 1 188 ? -11.052 8.778 11.655 1.00 97.38 188 ILE A O 1
ATOM 1543 N N . LYS A 1 189 ? -10.083 10.361 10.405 1.00 96.88 189 LYS A N 1
ATOM 1544 C CA . LYS A 1 189 ? -11.294 10.645 9.616 1.00 96.88 189 LYS A CA 1
ATOM 1545 C C . LYS A 1 189 ? -11.687 9.452 8.744 1.00 96.88 189 LYS A C 1
ATOM 1547 O O . LYS A 1 189 ? -12.870 9.241 8.492 1.00 96.88 189 LYS A O 1
ATOM 1552 N N . LYS A 1 190 ? -10.702 8.670 8.289 1.00 95.81 190 LYS A N 1
ATOM 1553 C CA . LYS A 1 190 ? -10.916 7.486 7.446 1.00 95.81 190 LYS A CA 1
ATOM 1554 C C . LYS A 1 190 ? -11.355 6.270 8.252 1.00 95.81 190 LYS A C 1
ATOM 1556 O O . LYS A 1 190 ? -12.221 5.534 7.790 1.00 95.81 190 LYS A O 1
ATOM 1561 N N . VAL A 1 191 ? -10.735 6.036 9.411 1.00 97.56 191 VAL A N 1
ATOM 1562 C CA . VAL A 1 191 ? -10.916 4.788 10.179 1.00 97.56 191 VAL A CA 1
ATOM 1563 C C . VAL A 1 191 ? -11.836 4.941 11.382 1.00 97.56 191 VAL A C 1
ATOM 1565 O O . VAL A 1 191 ? -12.526 3.992 11.736 1.00 97.56 191 VAL A O 1
ATOM 1568 N N . GLY A 1 192 ? -11.877 6.130 11.984 1.00 97.50 192 GLY A N 1
ATOM 1569 C CA . GLY A 1 192 ? -12.634 6.423 13.198 1.00 97.50 192 GLY A CA 1
ATOM 1570 C C . GLY A 1 192 ? -14.119 6.061 13.127 1.00 97.50 192 GLY A C 1
ATOM 1571 O O . GLY A 1 192 ? -14.608 5.483 14.092 1.00 97.50 192 GLY A O 1
ATOM 1572 N N . PRO A 1 193 ? -14.834 6.293 12.004 1.00 97.75 193 PRO A N 1
ATOM 1573 C CA . PRO A 1 193 ? -16.245 5.924 11.895 1.00 97.75 193 PRO A CA 1
ATOM 1574 C C . PRO A 1 193 ? -16.546 4.433 12.115 1.00 97.75 193 PRO A C 1
ATOM 1576 O O . PRO A 1 193 ? -17.690 4.098 12.413 1.00 97.75 193 PRO A O 1
ATOM 1579 N N . TYR A 1 194 ? -15.565 3.538 11.972 1.00 98.44 194 TYR A N 1
ATOM 1580 C CA . TYR A 1 194 ? -15.755 2.088 12.108 1.00 98.44 194 TYR A CA 1
ATOM 1581 C C . TYR A 1 194 ? -15.552 1.556 13.532 1.00 98.44 194 TYR A C 1
ATOM 1583 O O . TYR A 1 194 ? -15.550 0.343 13.726 1.00 98.44 194 TYR A O 1
ATOM 1591 N N . PHE A 1 195 ? -15.375 2.434 14.515 1.00 98.62 195 PHE A N 1
ATOM 1592 C CA . PHE A 1 195 ? -15.213 2.086 15.924 1.00 98.62 195 PHE A CA 1
ATOM 1593 C C . PHE A 1 195 ? -16.260 2.818 16.755 1.00 98.62 195 PHE A C 1
ATOM 1595 O O . PHE A 1 195 ? -16.709 3.899 16.368 1.00 98.62 195 PHE A O 1
ATOM 1602 N N . GLU A 1 196 ? -16.635 2.261 17.905 1.00 98.06 196 GLU A N 1
ATOM 1603 C CA . GLU A 1 196 ? -17.497 2.985 18.845 1.00 98.06 196 GLU A CA 1
ATOM 1604 C C . GLU A 1 196 ? -16.796 4.229 19.394 1.00 98.06 196 GLU A C 1
ATOM 1606 O O . GLU A 1 196 ? -17.385 5.307 19.472 1.00 98.06 196 GLU A O 1
ATOM 1611 N N . THR A 1 197 ? -15.514 4.089 19.733 1.00 98.00 197 THR A N 1
ATOM 1612 C CA . THR A 1 197 ? -14.653 5.209 20.113 1.00 98.00 197 THR A CA 1
ATOM 1613 C C . THR A 1 197 ? -13.310 5.085 19.417 1.00 98.00 197 THR A C 1
ATOM 1615 O O . THR A 1 197 ? -12.706 4.016 19.397 1.00 98.00 197 THR A O 1
ATOM 1618 N N . ALA A 1 198 ? -12.811 6.187 18.861 1.00 97.94 198 ALA A N 1
ATOM 1619 C CA . ALA A 1 198 ? -11.494 6.238 18.247 1.00 97.94 198 ALA A CA 1
ATOM 1620 C C . ALA A 1 198 ? -10.739 7.474 18.723 1.00 97.94 198 ALA A C 1
ATOM 1622 O O . ALA A 1 198 ? -11.287 8.577 18.758 1.00 97.94 198 ALA A O 1
ATOM 1623 N N . ARG A 1 199 ? -9.462 7.297 19.054 1.00 97.75 199 ARG A N 1
ATOM 1624 C CA . ARG A 1 199 ? -8.553 8.396 19.395 1.00 97.75 199 ARG A CA 1
ATOM 1625 C C . ARG A 1 199 ? -7.272 8.288 18.592 1.00 97.75 199 ARG A C 1
ATOM 1627 O O . ARG A 1 199 ? -6.742 7.195 18.413 1.00 97.75 199 ARG A O 1
ATOM 1634 N N . GLN A 1 200 ? -6.761 9.426 18.143 1.00 97.44 200 GLN A N 1
ATOM 1635 C CA . GLN A 1 200 ? -5.483 9.510 17.451 1.00 97.44 200 GLN A CA 1
ATOM 1636 C C . GLN A 1 200 ? -4.427 10.087 18.385 1.00 97.44 200 GLN A C 1
ATOM 1638 O O . GLN A 1 200 ? -4.681 11.039 19.122 1.00 97.44 200 GLN A O 1
ATOM 1643 N N . THR A 1 201 ? -3.228 9.529 18.323 1.00 95.56 201 THR A N 1
ATOM 1644 C CA . THR A 1 201 ? -2.038 10.062 18.978 1.00 95.56 201 THR A CA 1
ATOM 1645 C C . THR A 1 201 ? -0.955 10.267 17.933 1.00 95.56 201 THR A C 1
ATOM 1647 O O . THR A 1 201 ? -0.812 9.473 17.002 1.00 95.56 201 THR A O 1
ATOM 1650 N N . ILE A 1 202 ? -0.207 11.355 18.085 1.00 93.69 202 ILE A N 1
ATOM 1651 C CA . ILE A 1 202 ? 0.948 11.664 17.249 1.00 93.69 202 ILE A CA 1
ATOM 1652 C C . ILE A 1 202 ? 2.177 11.078 17.936 1.00 93.69 202 ILE A C 1
ATOM 1654 O O . ILE A 1 202 ? 2.397 11.321 19.122 1.00 93.69 202 ILE A O 1
ATOM 1658 N N . ALA A 1 203 ? 2.970 10.317 17.195 1.00 90.31 203 ALA A N 1
ATOM 1659 C CA . ALA A 1 203 ? 4.260 9.825 17.639 1.00 90.31 203 ALA A CA 1
ATOM 1660 C C . ALA A 1 203 ? 5.362 10.476 16.801 1.00 90.31 203 ALA A C 1
ATOM 1662 O O . ALA A 1 203 ? 5.231 10.628 15.584 1.00 90.31 203 ALA A O 1
ATOM 1663 N N . ASN A 1 204 ? 6.446 10.866 17.467 1.00 87.25 204 ASN A N 1
ATOM 1664 C CA . ASN A 1 204 ? 7.654 11.351 16.822 1.00 87.25 204 ASN A CA 1
ATOM 1665 C C . ASN A 1 204 ? 8.845 10.561 17.356 1.00 87.25 204 ASN A C 1
ATOM 1667 O O . ASN A 1 204 ? 9.051 10.505 18.568 1.00 87.25 204 ASN A O 1
ATOM 1671 N N . GLN A 1 205 ? 9.601 9.943 16.457 1.00 82.31 205 GLN A N 1
ATOM 1672 C CA . GLN A 1 205 ? 10.818 9.222 16.802 1.00 82.31 205 GLN A CA 1
ATOM 1673 C C . GLN A 1 205 ? 11.851 9.453 15.700 1.00 82.31 205 GLN A C 1
ATOM 1675 O O . GLN A 1 205 ? 11.541 9.320 14.519 1.00 82.31 205 GLN A O 1
ATOM 1680 N N . ASP A 1 206 ? 13.066 9.843 16.082 1.00 81.56 206 ASP A N 1
ATOM 1681 C CA . ASP A 1 206 ? 14.175 10.155 15.168 1.00 81.56 206 ASP A CA 1
ATOM 1682 C C . ASP A 1 206 ? 13.796 11.158 14.054 1.00 81.56 206 ASP A C 1
ATOM 1684 O O . ASP A 1 206 ? 14.238 11.058 12.907 1.00 81.56 206 ASP A O 1
ATOM 1688 N N . GLY A 1 207 ? 12.941 12.135 14.386 1.00 79.44 207 GLY A N 1
ATOM 1689 C CA . GLY A 1 207 ? 12.459 13.154 13.448 1.00 79.44 207 GLY A CA 1
ATOM 1690 C C . GLY A 1 207 ? 11.398 12.655 12.462 1.00 79.44 207 GLY A C 1
ATOM 1691 O O . GLY A 1 207 ? 10.999 13.396 11.564 1.00 79.44 207 GLY A O 1
ATOM 1692 N N . VAL A 1 208 ? 10.920 11.419 12.621 1.00 85.25 208 VAL A N 1
ATOM 1693 C CA . VAL A 1 208 ? 9.838 10.837 11.827 1.00 85.25 208 VAL A CA 1
ATOM 1694 C C . VAL A 1 208 ? 8.527 10.987 12.580 1.00 85.25 208 VAL A C 1
ATOM 1696 O O . VAL A 1 208 ? 8.398 10.508 13.704 1.00 85.25 208 VAL A O 1
ATOM 1699 N N . THR A 1 209 ? 7.548 11.636 11.951 1.00 88.56 209 THR A N 1
ATOM 1700 C CA . THR A 1 209 ? 6.203 11.795 12.516 1.00 88.56 209 THR A CA 1
ATOM 1701 C C . THR A 1 209 ? 5.259 10.769 11.908 1.00 88.56 209 THR A C 1
ATOM 1703 O O . THR A 1 209 ? 5.213 10.608 10.689 1.00 88.56 209 THR A O 1
ATOM 1706 N N . PHE A 1 210 ? 4.495 10.092 12.757 1.00 92.00 210 PHE A N 1
ATOM 1707 C CA . PHE A 1 210 ? 3.451 9.162 12.347 1.00 92.00 210 PHE A CA 1
ATOM 1708 C C . PHE A 1 210 ? 2.293 9.172 13.344 1.00 92.00 210 PHE A C 1
ATOM 1710 O O . PHE A 1 210 ? 2.371 9.754 14.430 1.00 92.00 210 PHE A O 1
ATOM 1717 N N . TYR A 1 211 ? 1.200 8.533 12.953 1.00 94.81 211 TYR A N 1
ATOM 1718 C CA . TYR A 1 211 ? -0.077 8.590 13.639 1.00 94.81 211 TYR A CA 1
ATOM 1719 C C . TYR A 1 211 ? -0.498 7.188 14.056 1.00 94.81 211 TYR A C 1
ATOM 1721 O O . TYR A 1 211 ? -0.434 6.232 13.280 1.00 94.81 211 TYR A O 1
ATOM 1729 N N . LEU A 1 212 ? -0.927 7.081 15.308 1.00 96.31 212 LEU A N 1
ATOM 1730 C CA . LEU A 1 212 ? -1.500 5.873 15.878 1.00 96.31 212 LEU A CA 1
ATOM 1731 C C . LEU A 1 212 ? -2.963 6.144 16.190 1.00 96.31 212 LEU A C 1
ATOM 1733 O O . LEU A 1 212 ? -3.266 7.058 16.957 1.00 96.31 212 LEU A O 1
ATOM 1737 N N . VAL A 1 213 ? -3.866 5.352 15.622 1.00 97.75 213 VAL A N 1
ATOM 1738 C CA . VAL A 1 213 ? -5.282 5.383 15.992 1.00 97.75 213 VAL A CA 1
ATOM 1739 C C . VAL A 1 213 ? -5.586 4.186 16.874 1.00 97.75 213 VAL A C 1
ATOM 1741 O O . VAL A 1 213 ? -5.410 3.038 16.471 1.00 97.75 213 VAL A O 1
ATOM 1744 N N . PHE A 1 214 ? -6.058 4.467 18.081 1.00 97.88 214 PHE A N 1
ATOM 1745 C CA . PHE A 1 214 ? -6.633 3.477 18.977 1.00 97.88 214 PHE A CA 1
ATOM 1746 C C . PHE A 1 214 ? -8.135 3.463 18.725 1.00 97.88 214 PHE A C 1
ATOM 1748 O O . PHE A 1 214 ? -8.814 4.442 19.040 1.00 97.88 214 PHE A O 1
ATOM 1755 N N . GLY A 1 215 ? -8.616 2.394 18.102 1.00 97.88 215 GLY A N 1
ATOM 1756 C CA . GLY A 1 215 ? -10.035 2.164 17.866 1.00 97.88 215 GLY A CA 1
ATOM 1757 C C . GLY A 1 215 ? -10.544 1.111 18.836 1.00 97.88 215 GLY A C 1
ATOM 1758 O O . GLY A 1 215 ? -10.026 -0.003 18.846 1.00 97.88 215 GLY A O 1
ATOM 1759 N N . ASP A 1 216 ? -11.542 1.445 19.640 1.00 98.06 216 ASP A N 1
ATOM 1760 C CA . ASP A 1 216 ? -12.155 0.512 20.579 1.00 98.06 216 ASP A CA 1
ATOM 1761 C C . ASP A 1 216 ? -13.517 0.053 20.049 1.00 98.06 216 ASP A C 1
ATOM 1763 O O . ASP A 1 216 ? -14.274 0.846 19.482 1.00 98.06 216 ASP A O 1
ATOM 1767 N N . ARG A 1 217 ? -13.811 -1.238 20.241 1.00 97.75 217 ARG A N 1
ATOM 1768 C CA . ARG A 1 217 ? -15.026 -1.917 19.764 1.00 97.75 217 ARG A CA 1
ATOM 1769 C C . ARG A 1 217 ? -15.297 -1.670 18.277 1.00 97.75 217 ARG A C 1
ATOM 1771 O O . ARG A 1 217 ? -16.156 -0.877 17.897 1.00 97.75 217 ARG A O 1
ATOM 1778 N N . PHE A 1 218 ? -14.522 -2.348 17.431 1.00 98.62 218 PHE A N 1
ATOM 1779 C CA . PHE A 1 218 ? -14.731 -2.362 15.983 1.00 98.62 218 PHE A CA 1
ATOM 1780 C C . PHE A 1 218 ? -16.170 -2.754 15.624 1.00 98.62 218 PHE A C 1
ATOM 1782 O O . PHE A 1 218 ? -16.698 -3.716 16.172 1.00 98.62 218 PHE A O 1
ATOM 1789 N N . ILE A 1 219 ? -16.778 -2.020 14.690 1.00 98.50 219 ILE A N 1
ATOM 1790 C CA . ILE A 1 219 ? -18.159 -2.202 14.238 1.00 98.50 219 ILE A CA 1
ATOM 1791 C C . ILE A 1 219 ? -18.134 -2.835 12.844 1.00 98.50 219 ILE A C 1
ATOM 1793 O O . ILE A 1 219 ? -18.153 -2.140 11.815 1.00 98.50 219 ILE A O 1
ATOM 1797 N N . TYR A 1 220 ? -18.106 -4.167 12.791 1.00 98.44 220 TYR A N 1
ATOM 1798 C CA . TYR A 1 220 ? -18.001 -4.909 11.534 1.00 98.44 220 TYR A CA 1
ATOM 1799 C C . TYR A 1 220 ? -19.159 -4.605 10.579 1.00 98.44 220 TYR A C 1
ATOM 1801 O O . TYR A 1 220 ? -18.941 -4.428 9.380 1.00 98.44 220 TYR A O 1
ATOM 1809 N N . SER A 1 221 ? -20.388 -4.495 11.088 1.00 97.75 221 SER A N 1
ATOM 1810 C CA . SER A 1 221 ? -21.583 -4.244 10.269 1.00 97.75 221 SER A CA 1
ATOM 1811 C C . SER A 1 221 ? -21.455 -2.973 9.419 1.00 97.75 221 SER A C 1
ATOM 1813 O O . SER A 1 221 ? -21.772 -2.986 8.224 1.00 97.75 221 SER A O 1
ATOM 1815 N N . ARG A 1 222 ? -20.910 -1.901 10.008 1.00 98.00 222 ARG A N 1
ATOM 1816 C CA . ARG A 1 222 ? -20.639 -0.629 9.332 1.00 98.00 222 ARG A CA 1
ATOM 1817 C C . ARG A 1 222 ? -19.467 -0.737 8.364 1.00 98.00 222 ARG A C 1
ATOM 1819 O O . ARG A 1 222 ? -19.550 -0.273 7.228 1.00 98.00 222 ARG A O 1
ATOM 1826 N N . TYR A 1 223 ? -18.385 -1.390 8.778 1.00 98.06 223 TYR A N 1
ATOM 1827 C CA . TYR A 1 223 ? -17.229 -1.604 7.908 1.00 98.06 223 TYR A CA 1
ATOM 1828 C C . TYR A 1 223 ? -17.592 -2.417 6.657 1.00 98.06 223 TYR A C 1
ATOM 1830 O O . TYR A 1 223 ? -17.185 -2.092 5.538 1.00 98.06 223 TYR A O 1
ATOM 1838 N N . ARG A 1 224 ? -18.434 -3.438 6.823 1.00 97.44 224 ARG A N 1
ATOM 1839 C CA . ARG A 1 224 ? -18.961 -4.260 5.738 1.00 97.44 224 ARG A CA 1
ATOM 1840 C C . ARG A 1 224 ? -19.808 -3.448 4.761 1.00 97.44 224 ARG A C 1
ATOM 1842 O O . ARG A 1 224 ? -19.584 -3.523 3.551 1.00 97.44 224 ARG A O 1
ATOM 1849 N N . SER A 1 225 ? -20.773 -2.683 5.270 1.00 96.94 225 SER A N 1
ATOM 1850 C CA . SER A 1 225 ? -21.718 -1.935 4.435 1.00 96.94 225 SER A CA 1
ATOM 1851 C C . SER A 1 225 ? -21.065 -0.759 3.706 1.00 96.94 225 SER A C 1
ATOM 1853 O O . SER A 1 225 ? -21.406 -0.495 2.552 1.00 96.94 225 SER A O 1
ATOM 1855 N N . GLU A 1 226 ? -20.091 -0.087 4.321 1.00 96.12 226 GLU A N 1
ATOM 1856 C CA . GLU A 1 226 ? -19.484 1.123 3.764 1.00 96.12 226 GLU A CA 1
ATOM 1857 C C . GLU A 1 226 ? -18.158 0.869 3.037 1.00 96.12 226 GLU A C 1
ATOM 1859 O O . GLU A 1 226 ? -17.955 1.400 1.941 1.00 96.12 226 GLU A O 1
ATOM 1864 N N . HIS A 1 227 ? -17.246 0.087 3.624 1.00 96.25 227 HIS A N 1
ATOM 1865 C CA . HIS A 1 227 ? -15.911 -0.140 3.070 1.00 96.25 227 HIS A CA 1
ATOM 1866 C C . HIS A 1 227 ? -15.862 -1.393 2.193 1.00 96.25 227 HIS A C 1
ATOM 1868 O O . HIS A 1 227 ? -15.551 -1.291 1.002 1.00 96.25 227 HIS A O 1
ATOM 1874 N N . LEU A 1 228 ? -16.218 -2.567 2.731 1.00 96.06 228 LEU A N 1
ATOM 1875 C CA . LEU A 1 228 ? -16.126 -3.824 1.974 1.00 96.06 228 LEU A CA 1
ATOM 1876 C C . LEU A 1 228 ? -17.059 -3.834 0.753 1.00 96.06 228 LEU A C 1
ATOM 1878 O O . LEU A 1 228 ? -16.706 -4.408 -0.273 1.00 96.06 228 LEU A O 1
ATOM 1882 N N . SER A 1 229 ? -18.196 -3.132 0.795 1.00 94.75 229 SER A N 1
ATOM 1883 C CA . SER A 1 229 ? -19.077 -2.973 -0.374 1.00 94.75 229 SER A CA 1
ATOM 1884 C C . SER A 1 229 ? -18.449 -2.137 -1.502 1.00 94.75 229 SER A C 1
ATOM 1886 O O . SER A 1 229 ? -18.721 -2.358 -2.686 1.00 94.75 229 SER A O 1
ATOM 1888 N N . LYS A 1 230 ? -17.607 -1.147 -1.172 1.00 94.69 230 LYS A N 1
ATOM 1889 C CA . LYS A 1 230 ? -16.844 -0.371 -2.164 1.00 94.69 230 LYS A CA 1
ATOM 1890 C C . LYS A 1 230 ? -15.746 -1.234 -2.772 1.00 94.69 230 LYS A C 1
ATOM 1892 O O . LYS A 1 230 ? -15.593 -1.237 -3.989 1.00 94.69 230 LYS A O 1
ATOM 1897 N N . ILE A 1 231 ? -15.045 -2.001 -1.940 1.00 94.56 231 ILE A N 1
ATOM 1898 C CA . ILE A 1 231 ? -14.040 -2.972 -2.385 1.00 94.56 231 ILE A CA 1
ATOM 1899 C C . ILE A 1 231 ? -14.654 -4.017 -3.316 1.00 94.56 231 ILE A C 1
ATOM 1901 O O . ILE A 1 231 ? -14.093 -4.281 -4.379 1.00 94.56 231 ILE A O 1
ATOM 1905 N N . LEU A 1 232 ? -15.821 -4.559 -2.955 1.00 92.19 232 LEU A N 1
ATOM 1906 C CA . LEU A 1 232 ? -16.563 -5.504 -3.781 1.00 92.19 232 LEU A CA 1
ATOM 1907 C C . LEU A 1 232 ? -16.761 -4.944 -5.191 1.00 92.19 232 LEU A C 1
ATOM 1909 O O . LEU A 1 232 ? -16.288 -5.536 -6.153 1.00 92.19 232 LEU A O 1
ATOM 1913 N N . ARG A 1 233 ? -17.372 -3.759 -5.300 1.00 90.88 233 ARG A N 1
ATOM 1914 C CA . ARG A 1 233 ? -17.640 -3.089 -6.585 1.00 90.88 233 ARG A CA 1
ATOM 1915 C C . ARG A 1 233 ? -16.378 -2.778 -7.386 1.00 90.88 233 ARG A C 1
ATOM 1917 O O . ARG A 1 233 ? -16.401 -2.843 -8.607 1.00 90.88 233 ARG A O 1
ATOM 1924 N N . ALA A 1 234 ? -15.290 -2.414 -6.714 1.00 91.56 234 ALA A N 1
ATOM 1925 C CA . ALA A 1 234 ? -14.064 -1.993 -7.382 1.00 91.56 234 ALA A CA 1
ATOM 1926 C C . ALA A 1 234 ? -13.198 -3.161 -7.883 1.00 91.56 234 ALA A C 1
ATOM 1928 O O . ALA A 1 234 ? -12.496 -3.001 -8.881 1.00 91.56 234 ALA A O 1
ATOM 1929 N N . PHE A 1 235 ? -13.205 -4.304 -7.189 1.00 90.62 235 PHE A N 1
ATOM 1930 C CA . PHE A 1 235 ? -12.208 -5.361 -7.413 1.00 90.62 235 PHE A CA 1
ATOM 1931 C C . PHE A 1 235 ? -12.778 -6.762 -7.594 1.00 90.62 235 PHE A C 1
ATOM 1933 O O . PHE A 1 235 ? -12.135 -7.584 -8.244 1.00 90.62 235 PHE A O 1
ATOM 1940 N N . TYR A 1 236 ? -13.949 -7.040 -7.028 1.00 89.06 236 TYR A N 1
ATOM 1941 C CA . TYR A 1 236 ? -14.524 -8.382 -7.015 1.00 89.06 236 TYR A CA 1
ATOM 1942 C C . TYR A 1 236 ? -15.830 -8.474 -7.798 1.00 89.06 236 TYR A C 1
ATOM 1944 O O . TYR A 1 236 ? -16.323 -9.577 -7.983 1.00 89.06 236 TYR A O 1
ATOM 1952 N N . ASP A 1 237 ? -16.387 -7.364 -8.286 1.00 85.31 237 ASP A N 1
ATOM 1953 C CA . ASP A 1 237 ? -17.615 -7.378 -9.073 1.00 85.31 237 ASP A CA 1
ATOM 1954 C C . ASP A 1 237 ? -17.358 -7.926 -10.478 1.00 85.31 237 ASP A C 1
ATOM 1956 O O . ASP A 1 237 ? -16.925 -7.226 -11.395 1.00 85.31 237 ASP A O 1
ATOM 1960 N N . ILE A 1 238 ? -17.581 -9.232 -10.618 1.00 79.88 238 ILE A N 1
ATOM 1961 C CA . ILE A 1 238 ? -17.396 -9.949 -11.876 1.00 79.88 238 ILE A CA 1
ATOM 1962 C C . ILE A 1 238 ? -18.610 -9.687 -12.777 1.00 79.88 238 ILE A C 1
ATOM 1964 O O . ILE A 1 238 ? -19.743 -9.934 -12.337 1.00 79.88 238 ILE A O 1
ATOM 1968 N N . PRO A 1 239 ? -18.395 -9.254 -14.035 1.00 80.56 239 PRO A N 1
ATOM 1969 C CA . PRO A 1 239 ? -19.460 -9.092 -15.012 1.00 80.56 239 PRO A CA 1
ATOM 1970 C C . PRO A 1 2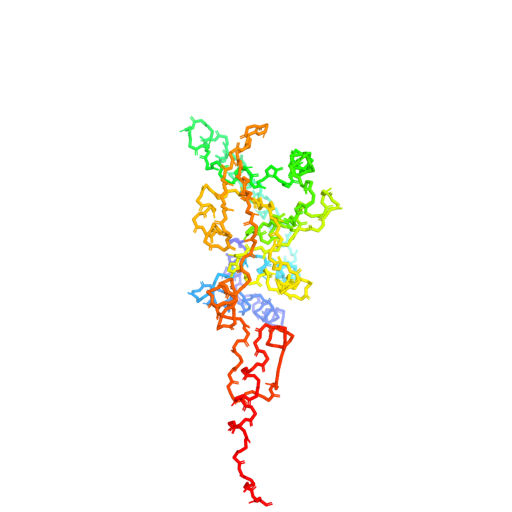39 ? -20.313 -10.357 -15.200 1.00 80.56 239 PRO A C 1
ATOM 1972 O O . PRO A 1 239 ? -19.774 -11.465 -15.237 1.00 80.56 239 PRO A O 1
ATOM 1975 N N . PRO A 1 240 ? -21.635 -10.213 -15.407 1.00 75.12 240 PRO A N 1
ATOM 1976 C CA . PRO A 1 240 ? -22.567 -11.339 -15.458 1.00 75.12 240 PRO A CA 1
ATOM 1977 C C . PRO A 1 240 ? -22.421 -12.230 -16.698 1.00 75.12 240 PRO A C 1
ATOM 1979 O O . PRO A 1 240 ? -23.106 -13.231 -16.788 1.00 75.12 240 PRO A O 1
ATOM 1982 N N . PHE A 1 241 ? -21.575 -11.900 -17.672 1.00 81.25 241 PHE A N 1
ATOM 1983 C CA . PHE A 1 241 ? -21.333 -1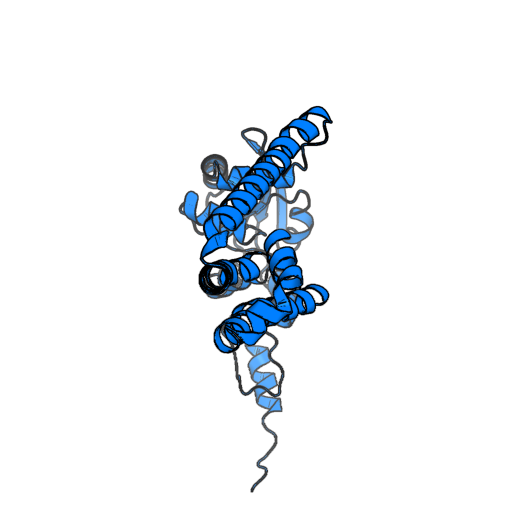2.777 -18.825 1.00 81.25 241 PHE A CA 1
ATOM 1984 C C . PHE A 1 241 ? -20.185 -13.773 -18.590 1.00 81.25 241 PHE A C 1
ATOM 1986 O O . PHE A 1 241 ? -19.993 -14.680 -19.396 1.00 81.25 241 PHE A O 1
ATOM 1993 N N . LEU A 1 242 ? -19.400 -13.616 -17.516 1.00 80.62 242 LEU A N 1
ATOM 1994 C CA . LEU A 1 242 ? -18.293 -14.523 -17.215 1.00 80.62 242 LEU A CA 1
ATOM 1995 C C . LEU A 1 242 ? -18.786 -15.738 -16.414 1.00 80.62 242 LEU A C 1
ATOM 1997 O O . LEU A 1 242 ? -19.536 -15.566 -15.452 1.00 80.62 242 LEU A O 1
ATOM 2001 N N . PRO A 1 243 ? -18.326 -16.964 -16.735 1.00 72.88 243 PRO A N 1
ATOM 2002 C CA . PRO A 1 243 ? -18.783 -18.202 -16.101 1.00 72.88 243 PRO A CA 1
ATOM 2003 C C . PRO A 1 243 ? -18.146 -18.434 -14.716 1.00 72.88 243 PRO A C 1
ATOM 2005 O O . PRO A 1 243 ? -17.802 -19.558 -14.358 1.00 72.88 243 PRO A O 1
ATOM 2008 N N . ILE A 1 244 ? -17.961 -17.378 -13.922 1.00 69.25 244 ILE A N 1
ATOM 2009 C CA . ILE A 1 244 ? -17.366 -17.451 -12.584 1.00 69.25 244 ILE A CA 1
ATOM 2010 C C . ILE A 1 244 ? -18.489 -17.302 -11.555 1.00 69.25 244 ILE A C 1
ATOM 2012 O O . ILE A 1 244 ? -19.107 -16.247 -11.430 1.00 69.25 244 ILE A O 1
ATOM 2016 N N . LYS A 1 245 ? -18.775 -18.388 -10.827 1.00 63.25 245 LYS A N 1
ATOM 2017 C CA . LYS A 1 245 ? -19.933 -18.494 -9.918 1.00 63.25 245 LYS A CA 1
ATOM 2018 C C . LYS A 1 245 ? -19.686 -17.977 -8.493 1.00 63.25 245 LYS A C 1
ATOM 2020 O O . LYS A 1 245 ? -20.600 -18.044 -7.674 1.00 63.25 245 LYS A O 1
ATOM 2025 N N . GLY A 1 246 ? -18.494 -17.468 -8.189 1.00 67.75 246 GLY A N 1
ATOM 2026 C CA . GLY A 1 246 ? -18.144 -17.019 -6.843 1.00 67.75 246 GLY A CA 1
ATOM 2027 C C . GLY A 1 246 ? -16.690 -16.583 -6.711 1.00 67.75 246 GLY A C 1
ATOM 2028 O O . GLY A 1 246 ? -15.941 -16.535 -7.686 1.00 67.75 246 GLY A O 1
ATOM 2029 N N . GLY A 1 247 ? -16.307 -16.247 -5.486 1.00 81.88 247 GLY A N 1
ATOM 2030 C CA . GLY A 1 247 ? -14.948 -15.893 -5.103 1.00 81.88 247 GLY A CA 1
ATOM 2031 C C . GLY A 1 247 ? -14.869 -15.768 -3.587 1.00 81.88 247 GLY A C 1
ATOM 2032 O O . GLY A 1 247 ? -15.865 -15.411 -2.955 1.00 81.88 247 GLY A O 1
ATOM 2033 N N . TYR A 1 248 ? -13.693 -16.027 -3.011 1.00 87.69 248 TYR A N 1
ATOM 2034 C CA . TYR A 1 248 ? -13.505 -16.052 -1.554 1.00 87.69 248 TYR A CA 1
ATOM 2035 C C . TYR A 1 248 ? -14.057 -14.796 -0.864 1.00 87.69 248 TYR A C 1
ATOM 2037 O O . TYR A 1 248 ? -14.632 -14.884 0.212 1.00 87.69 248 TYR A O 1
ATOM 2045 N N . PHE A 1 249 ? -13.941 -13.623 -1.497 1.00 91.88 249 PHE A N 1
ATOM 2046 C CA . PHE A 1 249 ? -14.434 -12.365 -0.939 1.00 91.88 249 PHE A CA 1
ATOM 2047 C C . PHE A 1 249 ? -15.968 -12.310 -0.857 1.00 91.88 249 PHE A C 1
ATOM 2049 O O . PHE A 1 249 ? -16.516 -11.835 0.137 1.00 91.88 249 PHE A O 1
ATOM 2056 N N . TYR A 1 250 ? -16.670 -12.823 -1.875 1.00 88.56 250 TYR A N 1
ATOM 2057 C CA . TYR A 1 250 ? -18.131 -12.942 -1.851 1.00 88.56 250 TYR A CA 1
ATOM 2058 C C . TYR A 1 250 ? -18.583 -13.928 -0.787 1.00 88.56 250 TYR A C 1
ATOM 2060 O O . TYR A 1 250 ? -19.478 -13.620 -0.013 1.00 88.56 250 TYR A O 1
ATOM 2068 N N . GLU A 1 251 ? -17.961 -15.099 -0.736 1.00 89.00 251 GLU A N 1
ATOM 2069 C CA . GLU A 1 251 ? -18.332 -16.152 0.211 1.00 89.00 251 GLU A CA 1
ATOM 2070 C C . GLU A 1 251 ? -18.075 -15.713 1.654 1.00 89.00 251 GLU A C 1
ATOM 2072 O O . GLU A 1 251 ? -18.902 -15.939 2.537 1.00 89.00 251 GLU A O 1
ATOM 2077 N N . LYS A 1 252 ? -16.958 -15.012 1.878 1.00 92.56 252 LYS A N 1
ATOM 2078 C CA . LYS A 1 252 ? -16.584 -14.465 3.180 1.00 92.56 252 LYS A CA 1
ATOM 2079 C C . LYS A 1 252 ? -17.527 -13.334 3.595 1.00 92.56 252 LYS A C 1
ATOM 2081 O O . LYS A 1 252 ? -18.090 -13.380 4.684 1.00 92.56 252 LYS A O 1
ATOM 2086 N N . TYR A 1 253 ? -17.740 -12.326 2.752 1.00 93.81 253 TYR A N 1
ATOM 2087 C CA . TYR A 1 253 ? -18.391 -11.092 3.200 1.00 93.81 253 TYR A CA 1
ATOM 2088 C C . TYR A 1 253 ? -19.803 -10.861 2.672 1.00 93.81 253 TYR A C 1
ATOM 2090 O O . TYR A 1 253 ? -20.541 -10.141 3.331 1.00 93.81 253 TYR A O 1
ATOM 2098 N N . PHE A 1 254 ? -20.209 -11.440 1.542 1.00 92.06 254 PHE A N 1
ATOM 2099 C CA . PHE A 1 254 ? -21.505 -11.188 0.887 1.00 92.06 254 PHE A CA 1
ATOM 2100 C C . PHE A 1 254 ? -22.179 -12.467 0.341 1.00 92.06 254 PHE A C 1
ATOM 2102 O O . PHE A 1 254 ? -22.585 -12.486 -0.831 1.00 92.06 254 PHE A O 1
ATOM 2109 N N . PRO A 1 255 ? -22.314 -13.548 1.137 1.00 87.44 255 PRO A N 1
ATOM 2110 C CA . PRO A 1 255 ? -22.839 -14.829 0.653 1.00 87.44 255 PRO A CA 1
ATOM 2111 C C . PRO A 1 255 ? -24.275 -14.720 0.115 1.00 87.44 255 PRO A C 1
ATOM 2113 O O . PRO A 1 255 ? -24.649 -15.419 -0.829 1.00 87.44 255 PRO A O 1
ATOM 2116 N N . GLU A 1 256 ? -25.071 -13.786 0.634 1.00 82.81 256 GLU A N 1
ATOM 2117 C CA . GLU A 1 256 ? -26.439 -13.521 0.186 1.00 82.81 256 GLU A CA 1
ATOM 2118 C C . GLU A 1 256 ? -26.511 -13.045 -1.274 1.00 82.81 256 GLU A C 1
ATOM 2120 O O . GLU A 1 256 ? -27.475 -13.333 -1.987 1.00 82.81 256 GLU A O 1
ATOM 2125 N N . THR A 1 257 ? -25.463 -12.376 -1.763 1.00 75.75 257 THR A N 1
ATOM 2126 C CA . THR A 1 257 ? -25.404 -11.887 -3.150 1.00 75.75 257 THR A CA 1
ATOM 2127 C C . THR A 1 257 ? -25.095 -12.996 -4.160 1.00 75.75 257 THR A C 1
ATOM 2129 O O . THR A 1 257 ? -25.388 -12.855 -5.348 1.00 75.75 257 THR A O 1
ATOM 2132 N N . ILE A 1 258 ? -24.558 -14.133 -3.704 1.00 69.06 258 ILE A N 1
ATOM 2133 C CA . ILE A 1 258 ? -24.319 -15.312 -4.549 1.00 69.06 258 ILE A CA 1
ATOM 2134 C C . ILE A 1 258 ? -25.656 -15.976 -4.905 1.00 69.06 258 ILE A C 1
ATOM 2136 O O . ILE A 1 258 ? -25.882 -16.353 -6.058 1.00 69.06 258 ILE A O 1
ATOM 2140 N N . SER A 1 259 ? -26.566 -16.084 -3.931 1.00 58.75 259 SER A N 1
ATOM 2141 C CA . SER A 1 259 ? -27.904 -16.661 -4.128 1.00 58.75 259 SER A CA 1
ATOM 2142 C C . SER A 1 259 ? -28.726 -15.862 -5.148 1.00 58.75 259 SER A C 1
ATOM 2144 O O . SER A 1 259 ? -29.291 -16.432 -6.085 1.00 58.75 259 SER A O 1
ATOM 2146 N N . SER A 1 260 ? -28.700 -14.527 -5.057 1.00 58.19 260 SER A N 1
ATOM 2147 C CA . SER A 1 260 ? -29.415 -13.658 -6.003 1.00 58.19 260 SER A CA 1
ATOM 2148 C C . SER A 1 260 ? -28.847 -13.710 -7.429 1.00 58.19 260 SER A C 1
ATOM 2150 O O . SER A 1 260 ? -29.600 -13.571 -8.395 1.00 58.19 260 SER A O 1
ATOM 2152 N N . ARG A 1 261 ? -27.543 -13.985 -7.597 1.00 59.56 261 ARG A N 1
ATOM 2153 C CA . ARG A 1 261 ? -26.938 -14.236 -8.918 1.00 59.56 261 ARG A CA 1
ATOM 2154 C C . ARG A 1 261 ? -27.316 -15.599 -9.492 1.00 59.56 261 ARG A C 1
ATOM 2156 O O . ARG A 1 261 ? -27.594 -15.670 -10.686 1.00 59.56 261 ARG A O 1
ATOM 2163 N N . LYS A 1 262 ? -27.390 -16.661 -8.677 1.00 52.75 262 LYS A N 1
ATOM 2164 C CA . LYS A 1 262 ? -27.872 -17.980 -9.138 1.00 52.75 262 LYS A CA 1
ATOM 2165 C C . LYS A 1 262 ? -29.295 -17.896 -9.706 1.00 52.75 262 LYS A C 1
ATOM 2167 O O . LYS A 1 262 ? -29.566 -18.521 -10.726 1.00 52.75 262 LYS A O 1
ATOM 2172 N N . GLY A 1 263 ? -30.154 -17.055 -9.125 1.00 48.03 263 GLY A N 1
ATOM 2173 C CA . GLY A 1 263 ? -31.501 -16.793 -9.644 1.00 48.03 263 GLY A CA 1
ATOM 2174 C C . GLY A 1 263 ? -31.547 -16.111 -11.021 1.00 48.03 263 GLY A C 1
ATOM 2175 O O . GLY A 1 263 ? -32.510 -16.311 -11.750 1.00 48.03 263 GLY A O 1
ATOM 2176 N N . ARG A 1 264 ? -30.510 -15.356 -11.421 1.00 46.12 264 ARG A N 1
ATOM 2177 C CA . ARG A 1 264 ? -30.443 -14.687 -12.741 1.00 46.12 264 ARG A CA 1
ATOM 2178 C C . ARG A 1 264 ? -29.962 -15.582 -13.884 1.00 46.12 264 ARG A C 1
ATOM 2180 O O . ARG A 1 264 ? -30.239 -15.267 -15.033 1.00 46.12 264 ARG A O 1
ATOM 2187 N N . PHE A 1 265 ? -29.255 -16.671 -13.584 1.00 46.00 265 PHE A N 1
ATOM 2188 C CA . PHE A 1 265 ? -28.812 -17.648 -14.589 1.00 46.00 265 PHE A CA 1
ATOM 2189 C C . PHE A 1 265 ? -29.762 -18.837 -14.748 1.00 46.00 265 PHE A C 1
ATOM 2191 O O . PHE A 1 265 ? -29.549 -19.659 -15.633 1.00 46.00 265 PHE A O 1
ATOM 2198 N N . ASN A 1 266 ? -30.835 -18.909 -13.955 1.00 35.19 266 ASN A N 1
ATOM 2199 C CA . ASN A 1 266 ? -31.986 -19.761 -14.247 1.00 35.19 266 ASN A CA 1
ATOM 2200 C C . ASN A 1 266 ? -32.858 -19.092 -15.326 1.00 35.19 266 ASN A C 1
ATOM 2202 O O . ASN A 1 266 ? -34.037 -18.817 -15.124 1.00 35.19 266 ASN A O 1
ATOM 2206 N N . ILE A 1 267 ? -32.260 -18.797 -16.481 1.00 40.72 267 ILE A N 1
ATOM 2207 C CA . ILE A 1 267 ? -33.030 -18.708 -17.715 1.00 40.72 267 ILE A CA 1
ATOM 2208 C C . ILE A 1 267 ? -33.085 -20.140 -18.219 1.00 40.72 267 ILE A C 1
ATOM 2210 O O . ILE A 1 267 ? -32.070 -20.741 -18.566 1.00 40.72 267 ILE A O 1
ATOM 2214 N N . SER A 1 268 ? -34.290 -20.679 -18.116 1.00 34.91 268 SER A N 1
ATOM 2215 C CA . SER A 1 268 ? -34.817 -21.872 -18.752 1.00 34.91 268 SER A CA 1
ATOM 2216 C C . SER A 1 268 ? -34.014 -22.327 -19.966 1.00 34.91 268 SER A C 1
ATOM 2218 O O . SER A 1 268 ? -33.697 -21.527 -20.844 1.00 34.91 268 SER A O 1
ATOM 2220 N N . ALA A 1 269 ? -33.760 -23.634 -19.999 1.00 40.22 269 ALA A N 1
ATOM 2221 C CA . ALA A 1 269 ? -33.437 -24.422 -21.177 1.00 40.22 269 ALA A CA 1
ATOM 2222 C C . ALA A 1 269 ? -33.817 -23.726 -22.497 1.00 40.22 269 ALA A C 1
ATOM 2224 O O . ALA A 1 269 ? -34.991 -23.648 -22.853 1.00 40.22 269 ALA A O 1
ATOM 2225 N N . VAL A 1 270 ? -32.809 -23.258 -23.231 1.00 35.00 270 VAL A N 1
ATOM 2226 C CA . VAL A 1 270 ? -32.906 -23.208 -24.686 1.00 35.00 270 VAL A CA 1
ATOM 2227 C C . VAL A 1 270 ? -32.344 -24.539 -25.147 1.00 35.00 270 VAL A C 1
ATOM 2229 O O . VAL A 1 270 ? -31.132 -24.747 -25.177 1.00 35.00 270 VAL A O 1
ATOM 2232 N N . SER A 1 271 ? -33.266 -25.466 -25.386 1.00 34.44 271 SER A N 1
ATOM 2233 C CA . SER A 1 271 ? -33.050 -26.639 -26.216 1.00 34.44 271 SER A CA 1
ATOM 2234 C C . SER A 1 271 ? -32.450 -26.196 -27.550 1.00 34.44 271 SER A C 1
ATOM 2236 O O . SER A 1 271 ? -33.080 -25.443 -28.294 1.00 34.44 271 SER A O 1
ATOM 2238 N N . PHE A 1 272 ? -31.238 -26.668 -27.820 1.00 38.75 272 PHE A N 1
ATOM 2239 C CA . PHE A 1 272 ? -30.762 -26.923 -29.173 1.00 38.75 272 PHE A CA 1
ATOM 2240 C C . PHE A 1 272 ? -30.751 -28.433 -29.378 1.00 38.75 272 PHE A C 1
ATOM 2242 O O . PHE A 1 272 ? -30.391 -29.141 -28.407 1.00 38.75 272 PHE A O 1
#

Secondary structure (DSSP, 8-state):
-HHHHHHHHHHHHHHHHH-HHHHHHHIIIIIHHHHHHHHHHHHS---HHHHHTTHHHHHHHHHHH-TTTHHHHHHHHHHHHHHHHHHHHHHHHHHHHTT----HHHHHHHHHHH-THHHHHHHHHH-TTPEEEES-HHHHHHHHHHHTS--EE-S---SGGGGHHHH--TTTTTT--EEEEES-TTHHHHHGGGEEEEEEEEEEETTEEEEEEEEEEE-HHHHIIIIIHHHIIIII---TTS-----HHHHHH-HHHHHHHHHHH-------

Foldseek 3Di:
DVVLVVVCVVCVVVLCVPPVPLVVQCCVLQVVQVVVLVVVVVVDVRDCVSNVVSVVVNLVSCCVRPVPCSVVVVVVVVVVVVVVCCVVVCVVVVCVVVVNPDPLLVVLVVCCVVPVVQVLVVCVVVVVQAAAEECDPCSQVSNCVVNVHHYAHPLHPDPVNVVSVVVDQVVVCAQGKHKYKFQDPCVCVRHVVQAPGKDKDWDADPNRIIIIIIGGGGRSVCCLVPRLVVVCVPPVPDDLVDPDQDDPSCVRRPVVVSVVSVVVPPPDDPDD

Sequence (272 aa):
MPWVIFYLIRRQKAVVRENSGIFSIFCYMWVIPFVLLAFMSFFRRVGLHWSLAFCPFFFVCCIALFPADFVRLIRYSAVFSIVLVIFAGSAPFFARRAGQWCVPEKYSKLAMFVKPEIFCDIIRRNSAGRVLASDGYTEACVLGYHCKHYIALFASPSRSGRQDDIITDYRELDGRNFLIFSFDPDIIKKVGPYFETARQTIANQDGVTFYLVFGDRFIYSRYRSEHLSKILRAFYDIPPFLPIKGGYFYEKYFPETISSRKGRFNISAVSF

Radius of gyration: 27.01 Å; chains: 1; bounding box: 68×53×71 Å